Protein AF-A0A061M517-F1 (afdb_monomer_lite)

Secondary structure (DSSP, 8-state):
--SS--BSS-TTSTTB--SS--HHHHHHHHHHHHTTGGG-S-EEEEEEEEEEEEET--EEE--STTHHHHHHHHHHHH-TTEE-TTTT-SSSPP-SS-HHHHHHHHHGGGEEEEEEEEE-S-HHHHHHHHHHHHHHHHH-GGGTT-HHHHHHHHHHHHHHS---HHHHHHHHHHHHHHHHHHHHTT--

pLDDT: mean 92.14, std 8.59, range [38.47, 98.44]

Sequence (188 aa):
MARQSAQHTDPGGIFYRGIGPTEARRTLEQIAEDFDVGARDRVIIVDYHSCLGPYGCGELQTEEVSGLDGHERAVRIFGPSATSPILGTSAATSLYGTQDDFWEGALGDRHTYICLEYGTYSPEVLAEGRRKEQWLFVHRPQDGDSELTRAIRNATKNNSYPQRMDWKEMVAWRSHMVHRQALEAFTT

Structure (mmCIF, N/CA/C/O backbone):
data_AF-A0A061M517-F1
#
_entry.id   AF-A0A061M517-F1
#
loop_
_atom_site.group_PDB
_atom_site.id
_atom_site.type_symbol
_atom_site.label_atom_id
_atom_site.label_alt_id
_atom_site.label_comp_id
_atom_site.label_asym_id
_atom_site.label_entity_id
_atom_site.label_seq_id
_atom_site.pdbx_PDB_ins_code
_atom_site.Cartn_x
_atom_site.Cartn_y
_atom_site.Cartn_z
_atom_site.occupancy
_atom_site.B_iso_or_equiv
_atom_site.auth_seq_id
_atom_site.auth_comp_id
_atom_site.auth_asym_id
_atom_site.auth_atom_id
_atom_site.pdbx_PDB_model_num
ATOM 1 N N . MET A 1 1 ? 0.392 16.462 -17.378 1.00 38.47 1 MET A N 1
ATOM 2 C CA . MET A 1 1 ? -0.475 15.631 -16.519 1.00 38.47 1 MET A CA 1
ATOM 3 C C . MET A 1 1 ? -0.650 14.279 -17.191 1.00 38.47 1 MET A C 1
ATOM 5 O O . MET A 1 1 ? -1.200 14.245 -18.276 1.00 38.47 1 MET A O 1
ATOM 9 N N . ALA A 1 2 ? -0.044 13.244 -16.602 1.00 45.72 2 ALA A N 1
ATOM 10 C CA . ALA A 1 2 ? -0.223 11.792 -16.808 1.00 45.72 2 ALA A CA 1
ATOM 11 C C . ALA A 1 2 ? 0.857 11.091 -15.951 1.00 45.72 2 ALA A C 1
ATOM 13 O O . ALA A 1 2 ? 1.702 10.354 -16.448 1.00 45.72 2 ALA A O 1
ATOM 14 N N . ARG A 1 3 ? 0.971 11.489 -14.673 1.00 54.75 3 ARG A N 1
ATOM 15 C CA . ARG A 1 3 ? 2.057 11.033 -13.782 1.00 54.75 3 ARG A CA 1
ATOM 16 C C . ARG A 1 3 ? 1.576 10.061 -12.703 1.00 54.75 3 ARG A C 1
ATOM 18 O O . ARG A 1 3 ? 2.417 9.335 -12.180 1.00 54.75 3 ARG A O 1
ATOM 25 N N . GLN A 1 4 ? 0.275 10.056 -12.395 1.00 60.09 4 GLN A N 1
ATOM 26 C CA . GLN A 1 4 ? -0.304 9.306 -11.272 1.00 60.09 4 GLN A CA 1
ATOM 27 C C . GLN A 1 4 ? -1.755 8.830 -11.490 1.00 60.09 4 GLN A C 1
ATOM 29 O O . GLN A 1 4 ? -2.267 8.109 -10.647 1.00 60.09 4 GLN A O 1
ATOM 34 N N . SER A 1 5 ? -2.436 9.207 -12.580 1.00 63.34 5 SER A N 1
ATOM 35 C CA . SER A 1 5 ? -3.846 8.855 -12.798 1.00 63.34 5 SER A CA 1
ATOM 36 C C . SER A 1 5 ? -4.012 7.847 -13.927 1.00 63.34 5 SER A C 1
ATOM 38 O O . SER A 1 5 ? -3.296 7.881 -14.930 1.00 63.34 5 SER A O 1
ATOM 40 N N . ALA A 1 6 ? -4.971 6.948 -13.746 1.00 72.38 6 ALA A N 1
ATOM 41 C CA . ALA A 1 6 ? -5.195 5.842 -14.655 1.00 72.38 6 ALA A CA 1
ATOM 42 C C . ALA A 1 6 ? -6.201 6.169 -15.772 1.00 72.38 6 ALA A C 1
ATOM 44 O O . ALA A 1 6 ? -7.055 7.040 -15.616 1.00 72.38 6 ALA A O 1
ATOM 45 N N . GLN A 1 7 ? -6.056 5.495 -16.917 1.00 81.50 7 GLN A N 1
ATOM 46 C CA . GLN A 1 7 ? -6.695 5.831 -18.198 1.00 81.50 7 GLN A CA 1
ATOM 47 C C . GLN A 1 7 ? -7.248 4.591 -18.926 1.00 81.50 7 GLN A C 1
ATOM 49 O O . GLN A 1 7 ? -6.859 3.462 -18.623 1.00 81.50 7 GLN A O 1
ATOM 54 N N . HIS A 1 8 ? -8.154 4.804 -19.890 1.00 78.12 8 HIS A N 1
ATOM 55 C CA . HIS A 1 8 ? -8.809 3.746 -20.686 1.00 78.12 8 HIS A CA 1
ATOM 56 C C . HIS A 1 8 ? -8.634 3.894 -22.207 1.00 78.12 8 HIS A C 1
ATOM 58 O O . HIS A 1 8 ? -9.188 3.110 -22.973 1.00 78.12 8 HIS A O 1
ATOM 64 N N . THR A 1 9 ? -7.913 4.912 -22.663 1.00 83.62 9 THR A N 1
ATOM 65 C CA . THR A 1 9 ? -7.847 5.304 -24.074 1.00 83.62 9 THR A CA 1
ATOM 66 C C . THR A 1 9 ? -6.729 4.622 -24.851 1.00 83.62 9 THR A C 1
ATOM 68 O O . THR A 1 9 ? -6.850 4.471 -26.061 1.00 83.62 9 THR A O 1
ATOM 71 N N . ASP A 1 10 ? -5.648 4.222 -24.183 1.00 85.38 10 ASP A N 1
ATOM 72 C CA . ASP A 1 10 ? -4.476 3.626 -24.827 1.00 85.38 10 ASP A CA 1
ATOM 73 C C . ASP A 1 10 ? -4.049 2.342 -24.098 1.00 85.38 10 ASP A C 1
ATOM 75 O O . ASP A 1 10 ? -3.463 2.431 -23.017 1.00 85.38 10 ASP A O 1
ATOM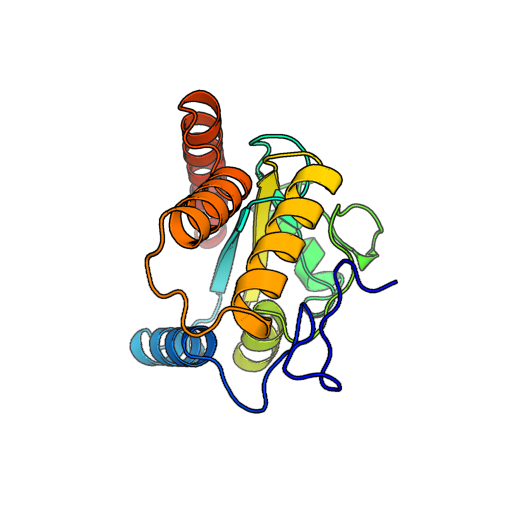 79 N N . PRO A 1 11 ? -4.301 1.147 -24.668 1.00 84.56 11 PRO A N 1
ATOM 80 C CA . PRO A 1 11 ? -3.852 -0.120 -24.092 1.00 84.56 11 PRO A CA 1
ATOM 81 C C . PRO A 1 11 ? -2.334 -0.229 -23.896 1.00 84.56 11 PRO A C 1
ATOM 83 O O . PRO A 1 11 ? -1.878 -1.001 -23.055 1.00 84.56 11 PRO A O 1
ATOM 86 N N . GLY A 1 12 ? -1.548 0.539 -24.657 1.00 83.25 12 GLY A N 1
ATOM 87 C CA . GLY A 1 12 ? -0.095 0.639 -24.523 1.00 83.25 12 GLY A CA 1
ATOM 88 C C . GLY A 1 12 ? 0.364 1.800 -23.637 1.00 83.25 12 GLY A C 1
ATOM 89 O O . GLY A 1 12 ? 1.567 2.029 -23.511 1.00 83.25 12 GLY A O 1
ATOM 90 N N . GLY A 1 13 ? -0.556 2.544 -23.024 1.00 85.75 13 GLY A N 1
ATOM 91 C CA . GLY A 1 13 ? -0.246 3.694 -22.182 1.00 85.75 13 GLY A CA 1
ATOM 92 C C . GLY A 1 13 ? 0.048 3.310 -20.730 1.00 85.75 13 GLY A C 1
ATOM 93 O O . GLY A 1 13 ? -0.540 2.380 -20.177 1.00 85.75 13 GLY A O 1
ATOM 94 N N . ILE A 1 14 ? 0.913 4.084 -20.068 1.00 84.88 14 ILE A N 1
ATOM 95 C CA . ILE A 1 14 ? 1.136 3.953 -18.618 1.00 84.88 14 ILE A CA 1
ATOM 96 C C . ILE A 1 14 ? -0.197 4.185 -17.888 1.00 84.88 14 ILE A C 1
ATOM 98 O O . ILE A 1 14 ? -0.975 5.064 -18.264 1.00 84.88 14 ILE A O 1
ATOM 102 N N . PHE A 1 15 ? -0.447 3.388 -16.846 1.00 85.00 15 PHE A N 1
ATOM 103 C CA . PHE A 1 15 ? -1.682 3.402 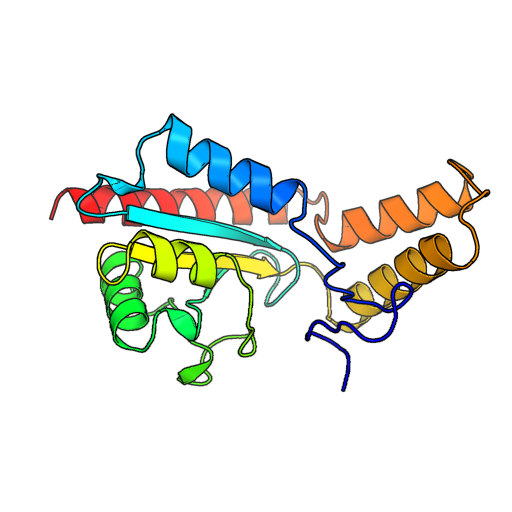-16.055 1.00 85.00 15 PHE A CA 1
ATOM 104 C C . PHE A 1 15 ? -2.951 3.026 -16.843 1.00 85.00 15 PHE A C 1
ATOM 106 O O . PHE A 1 15 ? -4.049 3.466 -16.496 1.00 85.00 15 PHE A O 1
ATOM 113 N N . TYR A 1 16 ? -2.832 2.220 -17.903 1.00 86.94 16 TYR A N 1
ATOM 114 C CA . TYR A 1 16 ? -4.001 1.620 -18.544 1.00 86.94 16 TYR A CA 1
ATOM 115 C C . TYR A 1 16 ? -4.743 0.694 -17.569 1.00 86.94 16 TYR A C 1
ATOM 117 O O . TYR A 1 16 ? -4.151 -0.225 -17.008 1.00 86.94 16 TYR A O 1
ATOM 125 N N . ARG A 1 17 ? -6.046 0.920 -17.369 1.00 82.19 17 ARG A N 1
ATOM 126 C CA . ARG A 1 17 ? -6.864 0.164 -16.398 1.00 82.19 17 ARG A CA 1
ATOM 127 C C . ARG A 1 17 ? -7.351 -1.198 -16.901 1.00 82.19 17 ARG A C 1
ATOM 129 O O . ARG A 1 17 ? -7.940 -1.949 -16.130 1.00 82.19 17 ARG A O 1
ATOM 136 N N . GLY A 1 18 ? -7.133 -1.523 -18.174 1.00 85.69 18 GLY A N 1
ATOM 137 C CA . GLY A 1 18 ? -7.686 -2.732 -18.780 1.00 85.69 18 GLY A CA 1
ATOM 138 C C . GLY A 1 18 ? -9.167 -2.606 -19.157 1.00 85.69 18 GLY A C 1
ATOM 139 O O . GLY A 1 18 ? -9.762 -1.528 -19.104 1.00 85.69 18 GLY A O 1
ATOM 140 N N . ILE A 1 19 ? -9.742 -3.742 -19.561 1.00 88.38 19 ILE A N 1
ATOM 141 C CA . ILE A 1 19 ? -11.140 -3.894 -20.018 1.00 88.38 19 ILE A CA 1
ATOM 142 C C . ILE A 1 19 ? -11.970 -4.816 -19.109 1.00 88.38 19 ILE A C 1
ATOM 144 O O . ILE A 1 19 ? -13.095 -5.174 -19.443 1.00 88.38 19 ILE A O 1
ATOM 148 N N . GLY A 1 20 ? -11.408 -5.243 -17.980 1.00 90.00 20 GLY A N 1
ATOM 149 C CA . GLY A 1 20 ? -12.029 -6.201 -17.073 1.00 90.00 20 GLY A CA 1
ATOM 150 C C . GLY A 1 20 ? -11.245 -6.335 -15.768 1.00 90.00 20 GLY A C 1
ATOM 151 O O . GLY A 1 20 ? -10.205 -5.690 -15.612 1.00 90.00 20 GLY A O 1
ATOM 152 N N . PRO A 1 21 ? -11.734 -7.153 -14.823 1.00 91.38 21 PRO A N 1
ATOM 153 C CA . PRO A 1 21 ? -11.088 -7.322 -13.530 1.00 91.38 21 PRO A CA 1
ATOM 154 C C . PRO A 1 21 ? -9.700 -7.955 -13.686 1.00 91.38 21 PRO A C 1
ATOM 156 O O . PRO A 1 21 ? -9.522 -8.954 -14.388 1.00 91.38 21 PRO A O 1
ATOM 159 N N . THR A 1 22 ? -8.710 -7.367 -13.015 1.00 91.94 22 THR A N 1
ATOM 160 C CA . THR A 1 22 ? -7.349 -7.910 -12.951 1.00 91.94 22 THR A CA 1
ATOM 161 C C . THR A 1 22 ? -7.312 -9.183 -12.103 1.00 91.94 22 THR A C 1
ATOM 163 O O . THR A 1 22 ? -8.247 -9.498 -11.366 1.00 91.94 22 THR A O 1
ATOM 166 N N . GLU A 1 23 ? -6.220 -9.943 -12.191 1.00 94.12 23 GLU A N 1
ATOM 167 C CA . GLU A 1 23 ? -5.993 -11.078 -11.289 1.00 94.12 23 GLU A CA 1
ATOM 168 C C . GLU A 1 23 ? -5.954 -10.633 -9.824 1.00 94.12 23 GLU A C 1
ATOM 170 O O . GLU A 1 23 ? -6.678 -11.198 -9.017 1.00 94.12 23 GLU A O 1
ATOM 175 N N . ALA A 1 24 ? -5.225 -9.557 -9.504 1.00 91.69 24 ALA A N 1
ATOM 176 C CA . ALA A 1 24 ? -5.160 -9.012 -8.146 1.00 91.69 24 ALA A CA 1
ATOM 177 C C . ALA A 1 24 ? -6.547 -8.672 -7.575 1.00 91.69 24 ALA A C 1
ATOM 179 O O . ALA A 1 24 ? -6.839 -9.019 -6.434 1.00 91.69 24 ALA A O 1
ATOM 180 N N . ARG A 1 25 ? -7.426 -8.062 -8.385 1.00 93.44 25 ARG A N 1
ATOM 181 C CA . ARG A 1 25 ? -8.809 -7.781 -7.980 1.00 93.44 25 ARG A CA 1
ATOM 182 C C . ARG A 1 25 ? -9.583 -9.064 -7.671 1.00 93.44 25 ARG A C 1
ATOM 184 O O . ARG A 1 25 ? -10.207 -9.147 -6.623 1.00 93.44 25 ARG A O 1
ATOM 191 N N . ARG A 1 26 ? -9.529 -10.060 -8.560 1.00 96.50 26 ARG A N 1
ATOM 192 C CA . ARG A 1 26 ? -10.234 -11.337 -8.353 1.00 96.50 26 ARG A CA 1
ATOM 193 C C . ARG A 1 26 ? -9.714 -12.084 -7.127 1.00 96.50 26 ARG A C 1
ATOM 195 O O . ARG A 1 26 ? -10.497 -12.681 -6.404 1.00 96.50 26 ARG A O 1
ATOM 202 N N . THR A 1 27 ? -8.410 -12.014 -6.869 1.00 96.62 27 THR A N 1
ATOM 203 C CA . THR A 1 27 ? -7.806 -12.578 -5.658 1.00 96.62 27 THR A CA 1
ATOM 204 C C . THR A 1 27 ? -8.322 -11.884 -4.398 1.00 96.62 27 THR A C 1
ATOM 206 O O . THR A 1 27 ? -8.654 -12.566 -3.435 1.00 96.62 27 THR A O 1
ATOM 209 N N . LEU A 1 28 ? -8.427 -10.551 -4.399 1.00 95.75 28 LEU A N 1
ATOM 210 C CA . LEU A 1 28 ? -8.994 -9.797 -3.276 1.00 95.75 28 LEU A CA 1
ATOM 211 C C . LEU A 1 28 ? -10.461 -10.174 -3.023 1.00 95.75 28 LEU A C 1
ATOM 213 O O . LEU A 1 28 ? -10.835 -10.444 -1.884 1.00 95.75 28 LEU A O 1
ATOM 217 N N . GLU A 1 29 ? -11.263 -10.239 -4.090 1.00 96.69 29 GLU A N 1
ATOM 218 C CA . GLU A 1 29 ? -12.667 -10.667 -4.042 1.00 96.69 29 GLU A CA 1
ATOM 219 C C . GLU A 1 29 ? -12.791 -12.085 -3.451 1.00 96.69 29 GLU A C 1
ATOM 221 O O . GLU A 1 29 ? -13.579 -12.291 -2.530 1.00 96.69 29 GLU A O 1
ATOM 226 N N . GLN A 1 30 ? -11.953 -13.030 -3.896 1.00 98.00 30 GLN A N 1
ATOM 227 C CA . GLN A 1 30 ? -11.939 -14.400 -3.373 1.00 98.00 30 GLN A CA 1
ATOM 228 C C . GLN A 1 30 ? -11.547 -14.458 -1.892 1.00 98.00 30 GLN A C 1
ATOM 230 O O . GLN A 1 30 ? -12.186 -15.162 -1.122 1.00 98.00 30 GLN A O 1
ATOM 235 N N . ILE A 1 31 ? -10.531 -13.702 -1.460 1.00 96.88 31 ILE A N 1
ATOM 236 C CA . ILE A 1 31 ? -10.130 -13.650 -0.043 1.00 96.88 31 ILE A CA 1
ATOM 237 C C . ILE A 1 31 ? -11.272 -13.095 0.818 1.00 96.88 31 ILE A C 1
ATOM 239 O O . ILE A 1 31 ? -11.536 -13.612 1.903 1.00 96.88 31 ILE A O 1
ATOM 243 N N . ALA A 1 32 ? -11.958 -12.048 0.356 1.00 97.31 32 ALA A N 1
ATOM 244 C CA . ALA A 1 32 ? -13.082 -11.477 1.091 1.00 97.31 32 ALA A CA 1
ATOM 245 C C . ALA A 1 32 ? -14.226 -12.492 1.275 1.00 97.31 32 ALA A C 1
ATOM 247 O O . ALA A 1 32 ? -14.838 -12.527 2.346 1.00 97.31 32 ALA A O 1
ATOM 248 N N . GLU A 1 33 ? -14.478 -13.326 0.261 1.00 97.94 33 GLU A N 1
ATOM 249 C CA . GLU A 1 33 ? -15.452 -14.420 0.305 1.00 97.94 33 GLU A CA 1
ATOM 250 C C . GLU A 1 33 ? -14.991 -15.569 1.216 1.00 97.94 33 GLU A C 1
ATOM 252 O O . GLU A 1 33 ? -15.704 -15.929 2.151 1.00 97.94 33 GLU A O 1
ATOM 257 N N . ASP A 1 34 ? -13.779 -16.093 1.009 1.00 98.31 34 ASP A N 1
ATOM 258 C CA . ASP A 1 34 ? -13.227 -17.246 1.738 1.00 98.31 34 ASP A CA 1
ATOM 259 C C . ASP A 1 34 ? -13.193 -17.022 3.254 1.00 98.31 34 ASP A C 1
ATOM 261 O O . ASP A 1 34 ? -13.386 -17.950 4.045 1.00 98.31 34 ASP A O 1
ATOM 265 N N . PHE A 1 35 ? -12.939 -15.780 3.669 1.00 97.44 35 PHE A N 1
ATOM 266 C CA . PHE A 1 35 ? -12.881 -15.395 5.074 1.00 97.44 35 PHE A CA 1
ATOM 267 C C . PHE A 1 35 ? -14.172 -14.766 5.591 1.00 97.44 35 PHE A C 1
ATOM 269 O O . PHE A 1 35 ? -14.168 -14.316 6.737 1.00 97.44 35 PHE A O 1
ATOM 276 N N . ASP A 1 36 ? -15.253 -14.741 4.804 1.00 97.31 36 ASP A N 1
ATOM 277 C CA . ASP A 1 36 ? -16.552 -14.143 5.143 1.00 97.31 36 ASP A CA 1
ATOM 278 C C . ASP A 1 36 ? -16.402 -12.747 5.776 1.00 97.31 36 ASP A C 1
ATOM 280 O O . ASP A 1 36 ? -16.896 -12.445 6.869 1.00 97.31 36 ASP A O 1
ATOM 284 N N . VAL A 1 37 ? -15.607 -11.900 5.112 1.00 97.69 37 VAL A N 1
ATOM 285 C CA . VAL A 1 37 ? -15.284 -10.547 5.588 1.00 97.69 37 VAL A CA 1
ATOM 286 C C . VAL A 1 37 ? -16.536 -9.670 5.579 1.00 97.69 37 VAL A C 1
ATOM 288 O O . VAL A 1 37 ? -16.721 -8.848 6.476 1.00 97.69 37 VAL A O 1
ATOM 291 N N . GLY A 1 38 ? -17.435 -9.891 4.616 1.00 96.62 38 GLY A N 1
ATOM 292 C CA . GLY A 1 38 ? -18.693 -9.155 4.483 1.00 96.62 38 GLY A CA 1
ATOM 293 C C . GLY A 1 38 ? -19.613 -9.269 5.702 1.00 96.62 38 GLY A C 1
ATOM 294 O O . GLY A 1 38 ? -20.342 -8.319 5.992 1.00 96.62 38 GLY A O 1
ATOM 295 N N . ALA A 1 39 ? -19.546 -10.371 6.456 1.00 96.88 39 ALA A N 1
ATOM 296 C CA . ALA A 1 39 ? -20.334 -10.579 7.670 1.00 96.88 39 ALA A CA 1
ATOM 297 C C . ALA A 1 39 ? -19.713 -9.968 8.941 1.00 96.88 39 ALA A C 1
ATOM 299 O O . ALA A 1 39 ? -20.292 -10.084 10.019 1.00 96.88 39 ALA A O 1
ATOM 300 N N . ARG A 1 40 ? -18.529 -9.343 8.863 1.00 97.31 40 ARG A N 1
ATOM 301 C CA . ARG A 1 40 ? -17.845 -8.783 10.040 1.00 97.31 40 ARG A CA 1
ATOM 302 C C . ARG A 1 40 ? -18.411 -7.418 10.416 1.00 97.31 40 ARG A C 1
ATOM 304 O O . ARG A 1 40 ? -18.606 -6.559 9.561 1.00 97.31 40 ARG A O 1
ATOM 311 N N . ASP A 1 41 ? -18.610 -7.189 11.711 1.00 96.00 41 ASP A N 1
ATOM 312 C CA . ASP A 1 41 ? -19.124 -5.908 12.220 1.00 96.00 41 ASP A CA 1
ATOM 313 C C . ASP A 1 41 ? -18.117 -4.762 12.072 1.00 96.00 41 ASP A C 1
ATOM 315 O O . ASP A 1 41 ? -18.503 -3.602 11.946 1.00 96.00 41 ASP A O 1
ATOM 319 N N . ARG A 1 42 ? -16.818 -5.082 12.116 1.00 96.19 42 ARG A N 1
ATOM 320 C CA . ARG A 1 42 ? -15.713 -4.130 11.974 1.00 96.19 42 ARG A CA 1
ATOM 321 C C . ARG A 1 42 ? -14.559 -4.771 11.221 1.00 96.19 42 ARG A C 1
ATOM 323 O O . ARG A 1 42 ? -14.164 -5.893 11.540 1.00 96.19 42 ARG A O 1
ATOM 330 N N . VAL A 1 43 ? -13.987 -4.038 10.272 1.00 97.81 43 VAL A N 1
ATOM 331 C CA . VAL A 1 43 ? -12.825 -4.480 9.491 1.00 97.81 43 VAL A CA 1
ATOM 332 C C . VAL A 1 43 ? -11.816 -3.341 9.400 1.00 97.81 43 VAL A C 1
ATOM 334 O O . VAL A 1 43 ? -12.171 -2.211 9.079 1.00 97.81 43 VAL A O 1
ATOM 337 N N . ILE A 1 44 ? -10.548 -3.638 9.675 1.00 98.12 44 ILE A N 1
ATOM 338 C CA . ILE A 1 44 ? -9.439 -2.706 9.455 1.00 98.12 44 ILE A CA 1
ATOM 339 C C . ILE A 1 44 ? -8.604 -3.258 8.305 1.00 98.12 44 ILE A C 1
ATOM 341 O O . ILE A 1 44 ? -8.153 -4.402 8.367 1.00 98.12 44 ILE A O 1
ATOM 345 N N . ILE A 1 45 ? -8.406 -2.446 7.272 1.00 98.00 45 ILE A N 1
ATOM 346 C CA . ILE A 1 45 ? -7.625 -2.785 6.088 1.00 98.00 45 ILE A CA 1
ATOM 347 C C . ILE A 1 45 ? -6.311 -2.016 6.144 1.00 98.00 45 ILE A C 1
ATOM 349 O O . ILE A 1 45 ? -6.300 -0.792 6.257 1.00 98.00 45 ILE A O 1
ATOM 353 N N . VAL A 1 46 ? -5.207 -2.759 6.066 1.00 97.75 46 VAL A N 1
ATOM 354 C CA . VAL A 1 46 ? -3.852 -2.217 5.947 1.00 97.75 46 VAL A CA 1
ATOM 355 C C . VAL A 1 46 ? -3.326 -2.609 4.572 1.00 97.75 46 VAL A C 1
ATOM 357 O O . VAL A 1 46 ? -2.897 -3.747 4.379 1.00 97.75 46 VAL A O 1
ATOM 360 N N . ASP A 1 47 ? -3.394 -1.685 3.616 1.00 97.06 47 ASP A N 1
ATOM 361 C CA . ASP A 1 47 ? -2.905 -1.895 2.253 1.00 97.06 47 ASP A CA 1
ATOM 362 C C . ASP A 1 47 ? -1.442 -1.450 2.141 1.00 97.06 47 ASP A C 1
ATOM 364 O O . ASP A 1 47 ? -1.109 -0.306 2.435 1.00 97.06 47 ASP A O 1
ATOM 368 N N . TYR A 1 48 ? -0.542 -2.349 1.750 1.00 96.94 48 TYR A N 1
ATOM 369 C CA . TYR A 1 48 ? 0.899 -2.088 1.753 1.00 96.94 48 TYR A CA 1
ATOM 370 C C . TYR A 1 48 ? 1.379 -1.559 0.407 1.00 96.94 48 TYR A C 1
ATOM 372 O O . TYR A 1 48 ? 1.294 -2.251 -0.607 1.00 96.94 48 TYR A O 1
ATOM 380 N N . HIS A 1 49 ? 1.992 -0.376 0.425 1.00 96.25 49 HIS A N 1
ATOM 381 C CA . HIS A 1 49 ? 2.549 0.268 -0.761 1.00 96.25 49 HIS A CA 1
ATOM 382 C C . HIS A 1 49 ? 4.016 0.634 -0.569 1.00 96.25 49 HIS A C 1
ATOM 384 O O . HIS A 1 49 ? 4.538 0.752 0.544 1.00 96.25 49 HIS A O 1
ATOM 390 N N . SER A 1 50 ? 4.708 0.795 -1.687 1.00 96.12 50 SER A N 1
ATOM 391 C CA . SER A 1 50 ? 6.027 1.402 -1.701 1.00 96.12 50 SER A CA 1
ATOM 392 C C . SER A 1 50 ? 6.173 2.316 -2.902 1.00 96.12 50 SER A C 1
ATOM 394 O O . SER A 1 50 ? 5.602 2.044 -3.960 1.00 96.12 50 SER A O 1
ATOM 396 N N . CYS A 1 51 ? 7.013 3.341 -2.727 1.00 94.50 51 CYS A N 1
ATOM 397 C CA . CYS A 1 51 ? 7.576 4.295 -3.685 1.00 94.50 51 CYS A CA 1
ATOM 398 C C . CYS A 1 51 ? 7.390 5.735 -3.201 1.00 94.50 51 CYS A C 1
ATOM 400 O O . CYS A 1 51 ? 8.337 6.521 -3.256 1.00 94.50 51 CYS A O 1
ATOM 402 N N . LEU A 1 52 ? 6.182 6.102 -2.776 1.00 92.25 52 LEU A N 1
ATOM 403 C CA . LEU A 1 52 ? 5.813 7.496 -2.540 1.00 92.25 52 LEU A CA 1
ATOM 404 C C . LEU A 1 52 ? 6.260 7.976 -1.148 1.00 92.25 52 LEU A C 1
ATOM 406 O O . LEU A 1 52 ? 6.287 7.224 -0.181 1.00 92.25 52 LEU A O 1
ATOM 410 N N . GLY A 1 53 ? 6.627 9.254 -1.046 1.00 91.81 53 GLY A N 1
ATOM 411 C CA . GLY A 1 53 ? 7.004 9.878 0.224 1.00 91.81 53 GLY A CA 1
ATOM 412 C C . GLY A 1 53 ? 8.463 9.647 0.656 1.00 91.81 53 GLY A C 1
ATOM 413 O O . GLY A 1 53 ? 9.306 9.225 -0.142 1.00 91.81 53 GLY A O 1
ATOM 414 N N . PRO A 1 54 ? 8.807 9.998 1.910 1.00 94.62 54 PRO A N 1
ATOM 415 C CA . PRO A 1 54 ? 10.173 9.899 2.424 1.00 94.62 54 PRO A CA 1
ATOM 416 C C . PRO A 1 54 ? 10.641 8.451 2.624 1.00 94.62 54 PRO A C 1
ATOM 418 O O . PRO A 1 54 ? 9.863 7.577 3.007 1.00 94.62 54 PRO A O 1
ATOM 421 N N . TYR A 1 55 ? 11.943 8.217 2.422 1.00 97.44 55 TYR A N 1
ATOM 422 C CA . TYR A 1 55 ? 12.572 6.893 2.500 1.00 97.44 55 TYR A CA 1
ATOM 423 C C . TYR A 1 55 ? 12.199 6.129 3.778 1.00 97.44 55 TYR A C 1
ATOM 425 O O . TYR A 1 55 ? 12.523 6.569 4.880 1.00 97.44 55 TYR A O 1
ATOM 433 N N . GLY A 1 56 ? 11.527 4.985 3.618 1.00 97.19 56 GLY A N 1
ATOM 434 C CA . GLY A 1 56 ? 11.186 4.058 4.703 1.00 97.19 56 GLY A CA 1
ATOM 435 C C . GLY A 1 56 ? 10.177 4.578 5.736 1.00 97.19 56 GLY A C 1
ATOM 436 O O . GLY A 1 56 ? 9.943 3.892 6.726 1.00 97.19 56 GLY A O 1
ATOM 437 N N . CYS A 1 57 ? 9.582 5.761 5.545 1.00 95.81 57 CYS A N 1
ATOM 438 C CA . CYS A 1 57 ? 8.773 6.425 6.573 1.00 95.81 57 CYS A CA 1
ATOM 439 C C . CYS A 1 57 ? 7.505 5.643 6.966 1.00 95.81 57 CYS A C 1
ATOM 441 O O . CYS A 1 57 ? 7.197 5.550 8.155 1.00 95.81 57 CYS A O 1
ATOM 443 N N . GLY A 1 58 ? 6.803 5.051 5.994 1.00 96.69 58 GLY A N 1
ATOM 444 C CA . GLY A 1 58 ? 5.529 4.367 6.233 1.00 96.69 58 GLY A CA 1
ATOM 445 C C . GLY A 1 58 ? 4.433 5.359 6.615 1.00 96.69 58 GLY A C 1
ATOM 446 O O . GLY A 1 58 ? 3.935 5.346 7.750 1.00 96.69 58 GLY A O 1
ATOM 447 N N . GLU A 1 59 ? 4.116 6.250 5.675 1.00 97.06 59 GLU A N 1
ATOM 448 C CA . GLU A 1 59 ? 2.996 7.182 5.781 1.00 97.06 59 GLU A CA 1
ATOM 449 C C . GLU A 1 59 ? 1.683 6.393 5.798 1.00 97.06 59 GLU A C 1
ATOM 451 O O . GLU A 1 59 ? 1.532 5.429 5.053 1.00 97.06 59 GLU A O 1
ATOM 456 N N . LEU A 1 60 ? 0.746 6.792 6.657 1.00 97.88 60 LEU A N 1
ATOM 457 C CA . LEU A 1 60 ? -0.597 6.221 6.700 1.00 97.88 60 LEU A CA 1
ATOM 458 C C . LEU A 1 60 ? -1.532 7.152 5.945 1.00 97.88 60 LEU A C 1
ATOM 460 O O . LEU A 1 60 ? -1.804 8.248 6.422 1.00 97.88 60 LEU A O 1
ATOM 464 N N . GLN A 1 61 ? -2.012 6.730 4.787 1.00 96.00 61 GLN A N 1
ATOM 465 C CA . GLN A 1 61 ? -2.835 7.540 3.901 1.00 96.00 61 GLN A CA 1
ATOM 466 C C . GLN A 1 61 ? -4.251 6.962 3.873 1.00 96.00 61 GLN A C 1
ATOM 468 O O . GLN A 1 61 ? -4.436 5.786 3.570 1.00 96.00 61 GLN A O 1
ATOM 473 N N . THR A 1 62 ? -5.257 7.770 4.192 1.00 95.50 62 THR A N 1
ATOM 474 C CA . THR A 1 62 ? -6.661 7.426 3.921 1.00 95.50 62 THR A CA 1
ATOM 475 C C . THR A 1 62 ? -7.033 7.886 2.524 1.00 95.50 62 THR A C 1
ATOM 477 O O . THR A 1 62 ? -6.461 8.858 2.031 1.00 95.50 62 THR A O 1
ATOM 480 N N . GLU A 1 63 ? -8.019 7.259 1.898 1.00 93.12 63 GLU A N 1
ATOM 481 C CA . GLU A 1 63 ? -8.456 7.658 0.563 1.00 93.12 63 GLU A CA 1
ATOM 482 C C . GLU A 1 63 ? -9.723 8.516 0.609 1.00 93.12 63 GLU A C 1
ATOM 484 O O . GLU A 1 63 ? -10.390 8.634 1.635 1.00 93.12 63 GLU A O 1
ATOM 489 N N . GLU A 1 64 ? -10.028 9.186 -0.504 1.00 91.19 64 GLU A N 1
ATOM 490 C CA . GLU A 1 64 ? -11.176 10.096 -0.572 1.00 91.19 64 GLU A CA 1
ATOM 491 C C . GLU A 1 64 ? -12.516 9.360 -0.447 1.00 91.19 64 GLU A C 1
ATOM 493 O O . GLU A 1 64 ? -13.460 9.911 0.115 1.00 91.19 64 GLU A O 1
ATOM 498 N N . VAL A 1 65 ? -12.592 8.116 -0.925 1.00 91.94 65 VAL A N 1
ATOM 499 C CA . VAL A 1 65 ? -13.827 7.319 -0.930 1.00 91.94 65 VAL A CA 1
ATOM 500 C C . VAL A 1 65 ? -14.331 6.998 0.481 1.00 91.94 65 VAL A C 1
ATOM 502 O O . VAL A 1 65 ? -15.530 7.080 0.724 1.00 91.94 65 VAL A O 1
ATOM 505 N N . SER A 1 66 ? -13.421 6.782 1.436 1.00 90.19 66 SER A N 1
ATOM 506 C CA . SER A 1 66 ? -13.714 6.676 2.873 1.00 90.19 66 SER A CA 1
ATOM 507 C C . SER A 1 66 ? -14.321 7.949 3.497 1.00 90.19 66 SER A C 1
ATOM 509 O O . SER A 1 66 ? -14.849 7.915 4.615 1.00 90.19 66 SER A O 1
ATOM 511 N N . GLY A 1 67 ? -14.215 9.097 2.820 1.00 92.19 67 GLY A N 1
ATOM 512 C CA . GLY A 1 67 ? -14.665 10.393 3.318 1.00 92.19 67 GLY A CA 1
ATOM 513 C C . GLY A 1 67 ? -13.934 10.870 4.582 1.00 92.19 67 GLY A C 1
ATOM 514 O O . GLY A 1 67 ? -12.952 10.286 5.048 1.00 92.19 67 GLY A O 1
ATOM 515 N N . LEU A 1 68 ? -14.424 11.972 5.160 1.00 94.88 68 LEU A N 1
ATOM 516 C CA . LEU A 1 68 ? -13.867 12.510 6.408 1.00 94.88 68 LEU A CA 1
ATOM 517 C C . LEU A 1 68 ? -14.144 11.594 7.605 1.00 94.88 68 LEU A C 1
ATOM 519 O O . LEU A 1 68 ? -13.274 11.449 8.455 1.00 94.88 68 LEU A O 1
ATOM 523 N N . ASP A 1 69 ? -15.287 10.910 7.635 1.00 95.88 69 ASP A N 1
ATOM 524 C CA . ASP A 1 69 ? -15.623 9.988 8.724 1.00 95.88 69 ASP A CA 1
ATOM 525 C C . ASP A 1 69 ? -14.660 8.792 8.768 1.00 95.88 69 ASP A C 1
ATOM 527 O O . ASP A 1 69 ? -14.212 8.389 9.845 1.00 95.88 69 ASP A O 1
ATOM 531 N N . GLY A 1 70 ? -14.293 8.228 7.609 1.00 96.00 70 GLY A N 1
ATOM 532 C CA . GLY A 1 70 ? -13.272 7.182 7.529 1.00 96.00 70 GLY A CA 1
ATOM 533 C C . GLY A 1 70 ? -11.893 7.685 7.946 1.00 96.00 70 GLY A C 1
ATOM 534 O O . GLY A 1 70 ? -11.188 7.004 8.697 1.00 96.00 70 GLY A O 1
ATOM 535 N N . HIS A 1 71 ? -11.549 8.921 7.573 1.00 96.94 71 HIS A N 1
ATOM 536 C CA . HIS A 1 71 ? -10.332 9.569 8.052 1.00 96.94 71 HIS A CA 1
ATOM 537 C C . HIS A 1 71 ? -10.311 9.741 9.578 1.00 96.94 71 HIS A C 1
ATOM 539 O O . HIS A 1 71 ? -9.322 9.404 10.228 1.00 96.94 71 HIS A O 1
ATOM 545 N N . GLU A 1 72 ? -11.406 10.196 10.183 1.00 97.06 72 GLU A N 1
ATOM 546 C CA . GLU A 1 72 ? -11.518 10.346 11.635 1.00 97.06 72 GLU A CA 1
ATOM 547 C C . GLU A 1 72 ? -11.413 9.004 12.374 1.00 97.06 72 GLU A C 1
ATOM 549 O O . GLU A 1 72 ? -10.770 8.930 13.429 1.00 97.06 72 GLU A O 1
ATOM 554 N N . ARG A 1 73 ? -11.984 7.922 11.817 1.00 96.94 73 ARG A N 1
ATOM 555 C CA . ARG A 1 73 ? -11.783 6.556 12.337 1.00 96.94 73 ARG A CA 1
ATOM 556 C C . ARG A 1 73 ? -10.308 6.160 12.286 1.00 96.94 73 ARG A C 1
ATOM 558 O O . ARG A 1 73 ? -9.769 5.709 13.298 1.00 96.94 73 ARG A O 1
ATOM 565 N N . ALA A 1 74 ? -9.635 6.389 11.158 1.00 97.75 74 ALA A N 1
ATOM 566 C CA . ALA A 1 74 ? -8.212 6.096 11.012 1.00 97.75 74 ALA A CA 1
ATOM 567 C C . ALA A 1 74 ? -7.350 6.902 11.999 1.00 97.75 74 ALA A C 1
ATOM 569 O O . ALA A 1 74 ? -6.481 6.330 12.654 1.00 97.75 74 ALA A O 1
ATOM 570 N N . VAL A 1 75 ? -7.622 8.198 12.188 1.00 97.81 75 VAL A N 1
ATOM 571 C CA . VAL A 1 75 ? -6.921 9.041 13.174 1.00 97.81 75 VAL A CA 1
ATOM 572 C C . VAL A 1 75 ? -7.133 8.530 14.598 1.00 97.81 75 VAL A C 1
ATOM 574 O O . VAL A 1 75 ? -6.200 8.534 15.400 1.00 97.81 75 VAL A O 1
ATOM 577 N N . ARG A 1 76 ? -8.337 8.053 14.932 1.00 97.31 76 ARG A N 1
ATOM 578 C CA . ARG A 1 76 ? -8.620 7.483 16.256 1.00 97.31 76 ARG A CA 1
ATOM 579 C C . ARG A 1 76 ? -7.815 6.213 16.531 1.00 97.31 76 ARG A C 1
ATOM 581 O O . ARG A 1 76 ? -7.403 6.005 17.667 1.00 97.31 76 ARG A O 1
ATOM 588 N N . ILE A 1 77 ? -7.595 5.391 15.507 1.00 97.62 77 ILE A N 1
ATOM 589 C CA . ILE A 1 77 ? -6.889 4.108 15.618 1.00 97.62 77 ILE A CA 1
ATOM 590 C C . ILE A 1 77 ? -5.370 4.304 15.565 1.00 97.62 77 ILE A C 1
ATOM 592 O O . ILE A 1 77 ? -4.635 3.805 16.414 1.00 97.62 77 ILE A O 1
ATOM 596 N N . PHE A 1 78 ? -4.885 5.047 14.574 1.00 97.56 78 PHE A N 1
ATOM 597 C CA . PHE A 1 78 ? -3.459 5.140 14.254 1.00 97.56 78 PHE A CA 1
ATOM 598 C C . PHE A 1 78 ? -2.799 6.443 14.721 1.00 97.56 78 PHE A C 1
ATOM 600 O O . PHE A 1 78 ? -1.577 6.606 14.622 1.00 97.56 78 PHE A O 1
ATOM 607 N N . GLY A 1 79 ? -3.590 7.365 15.266 1.00 96.31 79 GLY A N 1
ATOM 608 C CA . GLY A 1 79 ? -3.146 8.668 15.738 1.00 96.31 79 GLY A CA 1
ATOM 609 C C . GLY A 1 79 ? -3.075 9.729 14.631 1.00 96.31 79 GLY A C 1
ATOM 610 O O . GLY A 1 79 ? -3.375 9.466 13.466 1.00 96.31 79 GLY A O 1
ATOM 611 N N . PRO A 1 80 ? -2.604 10.943 14.970 1.00 94.62 80 PRO A N 1
ATOM 612 C CA . PRO A 1 80 ? -2.615 12.108 14.076 1.00 94.62 80 PRO A CA 1
ATOM 613 C C . PRO A 1 80 ? -1.644 12.004 12.887 1.00 94.62 80 PRO A C 1
ATOM 615 O O . PRO A 1 80 ? -1.517 12.950 12.120 1.00 94.62 80 PRO A O 1
ATOM 618 N N . SER A 1 81 ? -0.926 10.883 12.749 1.00 91.81 81 SER A N 1
ATOM 619 C CA . SER A 1 81 ? -0.052 10.619 11.600 1.00 91.81 81 SER A CA 1
ATOM 620 C C . SER A 1 81 ? -0.797 10.121 10.360 1.00 91.81 81 SER A C 1
ATOM 622 O O . SER A 1 81 ? -0.178 10.022 9.305 1.00 91.81 81 SER A O 1
ATOM 624 N N . ALA A 1 82 ? -2.088 9.790 10.481 1.00 96.44 82 ALA A N 1
ATOM 625 C CA . ALA A 1 82 ? -2.919 9.485 9.324 1.00 96.44 82 ALA A CA 1
ATOM 626 C C . ALA A 1 82 ? -3.144 10.759 8.495 1.00 96.44 82 ALA A C 1
ATOM 628 O O . ALA A 1 82 ? -3.510 11.804 9.036 1.00 96.44 82 ALA A O 1
ATOM 629 N N . THR A 1 83 ? -2.923 10.679 7.188 1.00 95.31 83 THR A N 1
ATOM 630 C CA . THR A 1 83 ? -3.048 11.786 6.239 1.00 95.31 83 THR A CA 1
ATOM 631 C C . THR A 1 83 ? -4.225 11.559 5.295 1.00 95.31 83 THR A C 1
ATOM 633 O O . THR A 1 83 ? -4.686 10.433 5.122 1.00 95.31 83 THR A O 1
ATOM 636 N N . SER A 1 84 ? -4.747 12.633 4.700 1.00 92.38 84 SER A N 1
ATOM 637 C CA . SER A 1 84 ? -5.882 12.581 3.775 1.00 92.38 84 SER A CA 1
ATOM 638 C C . SER A 1 84 ? -5.639 13.475 2.556 1.00 92.38 84 SER A C 1
ATOM 640 O O . SER A 1 84 ? -5.268 14.644 2.726 1.00 92.38 84 SER A O 1
ATOM 642 N N . PRO A 1 85 ? -5.886 12.976 1.331 1.00 88.44 85 PRO A N 1
ATOM 643 C CA . PRO A 1 85 ? -5.927 13.797 0.127 1.00 88.44 85 PRO A CA 1
ATOM 644 C C . PRO A 1 85 ? -6.984 14.906 0.208 1.00 88.44 85 PRO A C 1
ATOM 646 O O . PRO A 1 85 ? -6.706 16.026 -0.212 1.00 88.44 85 PRO A O 1
ATOM 649 N N . ILE A 1 86 ? -8.148 14.639 0.825 1.00 87.31 86 ILE A N 1
ATOM 650 C CA . ILE A 1 86 ? -9.235 15.626 1.005 1.00 87.31 86 ILE A CA 1
ATOM 651 C C . ILE A 1 86 ? -8.736 16.837 1.801 1.00 87.31 86 ILE A C 1
ATOM 653 O O . ILE A 1 86 ? -9.048 17.981 1.476 1.00 87.31 86 ILE A O 1
ATOM 657 N N . LEU A 1 87 ? -7.938 16.588 2.842 1.00 89.31 87 LEU A N 1
ATOM 658 C CA . LEU A 1 87 ? -7.380 17.631 3.706 1.00 89.31 87 LEU A CA 1
ATOM 659 C C . LEU A 1 87 ? -6.074 18.229 3.159 1.00 89.31 87 LEU A C 1
ATOM 661 O O . LEU A 1 87 ? -5.516 19.139 3.771 1.00 89.31 87 LEU A O 1
ATOM 665 N N . GLY A 1 88 ? -5.559 17.714 2.037 1.00 88.25 88 GLY A N 1
ATOM 666 C CA . GLY A 1 88 ? -4.276 18.124 1.465 1.00 88.25 88 GLY A CA 1
ATOM 667 C C . GLY A 1 88 ? -3.066 17.781 2.339 1.00 88.25 88 GLY A C 1
ATOM 668 O O . GLY A 1 88 ? -2.004 18.377 2.168 1.00 88.25 88 GLY A O 1
ATOM 669 N N . THR A 1 89 ? -3.216 16.854 3.291 1.00 88.44 89 THR A N 1
ATOM 670 C CA . THR A 1 89 ? -2.140 16.439 4.207 1.00 88.44 89 THR A CA 1
ATOM 671 C C . THR A 1 89 ? -1.380 15.214 3.715 1.00 88.44 89 THR A C 1
ATOM 673 O O . THR A 1 89 ? -0.339 14.889 4.279 1.00 88.44 89 THR A O 1
ATOM 676 N N . SER A 1 90 ? -1.892 14.533 2.686 1.00 86.56 90 SER A N 1
ATOM 677 C CA . SER A 1 90 ? -1.294 13.320 2.128 1.00 86.56 90 SER A CA 1
ATOM 678 C C . SER A 1 90 ? -0.332 13.614 0.982 1.00 86.56 90 SER A C 1
ATOM 680 O O . SER A 1 90 ? -0.552 14.534 0.191 1.00 86.56 90 SER A O 1
ATOM 682 N N . ALA A 1 91 ? 0.713 12.793 0.848 1.00 81.25 91 ALA A N 1
ATOM 683 C CA . ALA A 1 91 ? 1.524 12.773 -0.369 1.00 81.25 91 ALA A CA 1
ATOM 684 C C . ALA A 1 91 ? 0.755 12.215 -1.584 1.00 81.25 91 ALA A C 1
ATOM 686 O O . ALA A 1 91 ? 1.150 12.468 -2.729 1.00 81.25 91 ALA A O 1
ATOM 687 N N . ALA A 1 92 ? -0.314 11.446 -1.349 1.00 80.56 92 ALA A N 1
ATOM 688 C CA . ALA A 1 92 ? -1.176 10.910 -2.390 1.00 80.56 92 ALA A CA 1
ATOM 689 C C . ALA A 1 92 ? -2.159 11.962 -2.921 1.00 80.56 92 ALA A C 1
ATOM 691 O O . ALA A 1 92 ? -2.587 12.883 -2.226 1.00 80.56 92 ALA A O 1
ATOM 692 N N . THR A 1 93 ? -2.537 11.794 -4.186 1.00 82.75 93 THR A N 1
ATOM 693 C CA . THR A 1 93 ? -3.634 12.537 -4.810 1.00 82.75 93 THR A CA 1
ATOM 694 C C . THR A 1 93 ? -4.908 11.701 -4.764 1.00 82.75 93 THR A C 1
ATOM 696 O O . THR A 1 93 ? -4.841 10.483 -4.617 1.00 82.75 93 THR A O 1
ATOM 699 N N . SER A 1 94 ? -6.062 12.339 -4.924 1.00 81.44 94 SER A N 1
ATOM 700 C CA . SER A 1 94 ? -7.334 11.641 -5.071 1.00 81.44 94 SER A CA 1
ATOM 701 C C . SER A 1 94 ? -7.328 10.714 -6.284 1.00 81.44 94 SER A C 1
ATOM 703 O O . SER A 1 94 ? -6.992 11.116 -7.404 1.00 81.44 94 SER A O 1
ATOM 705 N N . LEU A 1 95 ? -7.709 9.462 -6.052 1.00 80.44 95 LEU A N 1
ATOM 706 C CA . LEU A 1 95 ? -7.790 8.411 -7.055 1.00 80.44 95 LEU A CA 1
ATOM 707 C C . LEU A 1 95 ? -9.175 7.764 -7.012 1.00 80.44 95 LEU A C 1
ATOM 709 O O . LEU A 1 95 ? -9.878 7.837 -6.014 1.00 80.44 95 LEU A O 1
ATOM 713 N N . TYR A 1 96 ? -9.537 7.128 -8.123 1.00 79.50 96 TYR A N 1
ATOM 714 C CA . TYR A 1 96 ? -10.755 6.330 -8.260 1.00 79.50 96 TYR A CA 1
ATOM 715 C C . TYR A 1 96 ? -10.395 4.906 -8.681 1.00 79.50 96 TYR A C 1
ATOM 717 O O . TYR A 1 96 ? -9.394 4.699 -9.382 1.00 79.50 96 TYR A O 1
ATOM 725 N N . GLY A 1 97 ? -11.242 3.939 -8.355 1.00 82.69 97 GLY A N 1
ATOM 726 C CA . GLY A 1 97 ? -11.031 2.519 -8.628 1.00 82.69 97 GLY A CA 1
ATOM 727 C C . GLY A 1 97 ? -9.856 1.939 -7.841 1.00 82.69 97 GLY A C 1
ATOM 728 O O . GLY A 1 97 ? -9.045 1.218 -8.424 1.00 82.69 97 GLY A O 1
ATOM 729 N N . THR A 1 98 ? -9.723 2.334 -6.581 1.00 89.44 98 THR A N 1
ATOM 730 C CA . THR A 1 98 ? -8.708 1.877 -5.630 1.00 89.44 98 THR A CA 1
ATOM 731 C C . THR A 1 98 ? -9.168 0.618 -4.888 1.00 89.44 98 THR A C 1
ATOM 733 O O . THR A 1 98 ? -10.240 0.075 -5.165 1.00 89.44 98 THR A O 1
ATOM 736 N N . GLN A 1 99 ? -8.347 0.107 -3.962 1.00 92.94 99 GLN A N 1
ATOM 737 C CA . GLN A 1 99 ? -8.802 -0.958 -3.063 1.00 92.94 99 GLN A CA 1
ATOM 738 C C . GLN A 1 99 ? -9.841 -0.444 -2.063 1.00 92.94 99 GLN A C 1
ATOM 740 O O . GLN A 1 99 ? -10.746 -1.196 -1.709 1.00 92.94 99 GLN A O 1
ATOM 745 N N . ASP A 1 100 ? -9.753 0.820 -1.647 1.00 94.88 100 ASP A N 1
ATOM 746 C CA . ASP A 1 100 ? -10.731 1.404 -0.731 1.00 94.88 100 ASP A CA 1
ATOM 747 C C . ASP A 1 100 ? -12.132 1.472 -1.365 1.00 94.88 100 ASP A C 1
ATOM 749 O O . ASP A 1 100 ? -13.116 1.144 -0.713 1.00 94.88 100 ASP A O 1
ATOM 753 N N . ASP A 1 101 ? -12.238 1.733 -2.678 1.00 94.00 101 ASP A N 1
ATOM 754 C CA . ASP A 1 101 ? -13.523 1.661 -3.401 1.00 94.00 101 ASP A CA 1
ATOM 755 C C . ASP A 1 101 ? -14.200 0.281 -3.273 1.00 94.00 101 ASP A C 1
ATOM 757 O O . ASP A 1 101 ? -15.428 0.180 -3.195 1.00 94.00 101 ASP A O 1
ATOM 761 N N . PHE A 1 102 ? -13.413 -0.802 -3.267 1.00 95.12 102 PHE A N 1
ATOM 762 C CA . PHE A 1 102 ? -13.940 -2.155 -3.079 1.00 95.12 102 PHE A CA 1
ATOM 763 C C . PHE A 1 102 ? -14.459 -2.356 -1.652 1.00 95.12 102 PHE A C 1
ATOM 765 O O . PHE A 1 102 ? -15.559 -2.883 -1.465 1.00 95.12 102 PHE A O 1
ATOM 772 N N . TRP A 1 103 ? -13.689 -1.925 -0.652 1.00 96.81 103 TRP A N 1
ATOM 773 C CA . TRP A 1 103 ? -14.054 -2.099 0.750 1.00 96.81 103 TRP A CA 1
ATOM 774 C C . TRP A 1 103 ? -15.220 -1.210 1.167 1.00 96.81 103 TRP A C 1
ATOM 776 O O . TRP A 1 103 ? -16.122 -1.706 1.839 1.00 96.81 103 TRP A O 1
ATOM 786 N N . GLU A 1 104 ? -15.276 0.036 0.702 1.00 95.88 104 GLU A N 1
ATOM 787 C CA . GLU A 1 104 ? -16.427 0.914 0.913 1.00 95.88 104 GLU A CA 1
ATOM 788 C C . GLU A 1 104 ? -17.700 0.292 0.324 1.00 95.88 104 GLU A C 1
ATOM 790 O O . GLU A 1 104 ? -18.719 0.202 1.006 1.00 95.88 104 GLU A O 1
ATOM 795 N N . GLY A 1 105 ? -17.639 -0.244 -0.900 1.00 95.31 105 GLY A N 1
ATOM 796 C CA . GLY A 1 105 ? -18.785 -0.926 -1.508 1.00 95.31 105 GLY A CA 1
ATOM 797 C C . GLY A 1 105 ? -19.233 -2.184 -0.751 1.00 95.31 105 GLY A C 1
ATOM 798 O O . GLY A 1 105 ? -20.429 -2.462 -0.669 1.00 95.31 105 GLY A O 1
ATOM 799 N N . ALA A 1 106 ? -18.291 -2.951 -0.197 1.00 96.12 106 ALA A N 1
ATOM 800 C CA . ALA A 1 106 ? -18.583 -4.201 0.506 1.00 96.12 106 ALA A CA 1
ATOM 801 C C . ALA A 1 106 ? -19.023 -3.999 1.968 1.00 96.12 106 ALA A C 1
ATOM 803 O O . ALA A 1 106 ? -19.809 -4.788 2.503 1.00 96.12 106 ALA A O 1
ATOM 804 N N . LEU A 1 107 ? -18.493 -2.978 2.641 1.00 97.44 107 LEU A N 1
ATOM 805 C CA . LEU A 1 107 ? -18.566 -2.842 4.095 1.00 97.44 107 LEU A CA 1
ATOM 806 C C . LEU A 1 107 ? -19.152 -1.509 4.565 1.00 97.44 107 LEU A C 1
ATOM 808 O O . LEU A 1 107 ? -19.702 -1.482 5.669 1.00 97.44 107 LEU A O 1
ATOM 812 N N . GLY A 1 108 ? -19.075 -0.450 3.757 1.00 96.12 108 GLY A N 1
ATOM 813 C CA . GLY A 1 108 ? -19.468 0.905 4.139 1.00 96.12 108 GLY A CA 1
ATOM 814 C C . GLY A 1 108 ? -18.745 1.374 5.402 1.00 96.12 108 GLY A C 1
ATOM 815 O O . GLY A 1 108 ? -17.567 1.092 5.615 1.00 96.12 108 GLY A O 1
ATOM 816 N N . ASP A 1 109 ? -19.477 1.999 6.318 1.00 95.44 109 ASP A N 1
ATOM 817 C CA . ASP A 1 109 ? -18.958 2.552 7.576 1.00 95.44 109 ASP A CA 1
ATOM 818 C C . ASP A 1 109 ? -18.299 1.537 8.535 1.00 95.44 109 ASP A C 1
ATOM 820 O O . ASP A 1 109 ? -17.572 1.934 9.451 1.00 95.44 109 ASP A O 1
ATOM 824 N N . ARG A 1 110 ? -18.493 0.231 8.315 1.00 96.56 110 ARG A N 1
ATOM 825 C CA . ARG A 1 110 ? -17.866 -0.847 9.099 1.00 96.56 110 ARG A CA 1
ATOM 826 C C . ARG A 1 110 ? -16.373 -1.003 8.833 1.00 96.56 110 ARG A C 1
ATOM 828 O O . ARG A 1 110 ? -15.690 -1.683 9.606 1.00 96.56 110 ARG A O 1
ATOM 835 N N . HIS A 1 111 ? -15.859 -0.417 7.754 1.00 97.44 111 HIS A N 1
ATOM 836 C CA . HIS A 1 111 ? -14.450 -0.519 7.410 1.00 97.44 111 HIS A CA 1
ATOM 837 C C . HIS A 1 111 ? -13.651 0.722 7.841 1.00 97.44 111 HIS A C 1
ATOM 839 O O . HIS A 1 111 ? -14.150 1.849 7.931 1.00 97.44 111 HIS A O 1
ATOM 845 N N . THR A 1 112 ? -12.375 0.506 8.146 1.00 97.94 112 THR A N 1
ATOM 846 C CA . THR A 1 112 ? -11.367 1.565 8.226 1.00 97.94 112 THR A CA 1
ATOM 847 C C . THR A 1 112 ? -10.195 1.168 7.351 1.00 97.94 112 THR A C 1
ATOM 849 O O . THR A 1 112 ? -9.565 0.140 7.604 1.00 97.94 112 THR A O 1
ATOM 852 N N . TYR A 1 113 ? -9.907 1.977 6.341 1.00 97.56 113 TYR A N 1
ATOM 853 C CA . TYR A 1 113 ? -8.832 1.732 5.396 1.00 97.56 113 TYR A CA 1
ATOM 854 C C . TYR A 1 113 ? -7.655 2.674 5.634 1.00 97.56 113 TYR A C 1
ATOM 856 O O . TYR A 1 113 ? -7.827 3.880 5.823 1.00 97.56 113 TYR A O 1
ATOM 864 N N . ILE A 1 114 ? -6.446 2.117 5.588 1.00 97.56 114 ILE A N 1
ATOM 865 C CA . ILE A 1 114 ? -5.220 2.884 5.400 1.00 97.56 114 ILE A CA 1
ATOM 866 C C . ILE A 1 114 ? -4.360 2.227 4.324 1.00 97.56 114 ILE A C 1
ATOM 868 O O . ILE A 1 114 ? -4.169 1.012 4.310 1.00 97.56 114 ILE A O 1
ATOM 872 N N . CYS A 1 115 ? -3.792 3.056 3.459 1.00 96.81 115 CYS A N 1
ATOM 873 C CA . CYS A 1 115 ? -2.612 2.724 2.685 1.00 96.81 115 CYS A CA 1
ATOM 874 C C . CYS A 1 115 ? -1.379 3.028 3.547 1.00 96.81 115 CYS A C 1
ATOM 876 O O . CYS A 1 115 ? -1.214 4.140 4.050 1.00 96.81 115 CYS A O 1
ATOM 878 N N . LEU A 1 116 ? -0.528 2.029 3.757 1.00 97.81 116 LEU A N 1
ATOM 879 C CA . LEU A 1 116 ? 0.754 2.145 4.433 1.00 97.81 116 LEU A CA 1
ATOM 880 C C . LEU A 1 116 ? 1.860 2.230 3.378 1.00 97.81 116 LEU A C 1
ATOM 882 O O . LEU A 1 116 ? 2.309 1.220 2.836 1.00 97.81 116 LEU A O 1
ATOM 886 N N . GLU A 1 117 ? 2.285 3.457 3.098 1.00 97.06 117 GLU A N 1
ATOM 887 C CA . GLU A 1 117 ? 3.126 3.810 1.958 1.00 97.06 117 GLU A CA 1
ATOM 888 C C . GLU A 1 117 ? 4.577 4.079 2.384 1.00 97.06 117 GLU A C 1
ATOM 890 O O . GLU A 1 117 ? 4.877 4.962 3.199 1.00 97.06 117 GLU A O 1
ATOM 895 N N . TYR A 1 118 ? 5.510 3.312 1.818 1.00 97.94 118 TYR A N 1
ATOM 896 C CA . TYR A 1 118 ? 6.935 3.407 2.121 1.00 97.94 118 TYR A CA 1
ATOM 897 C C . TYR A 1 118 ? 7.722 4.049 0.983 1.00 97.94 118 TYR A C 1
ATOM 899 O O . TYR A 1 118 ? 7.991 3.423 -0.044 1.00 97.94 118 TYR A O 1
ATOM 907 N N . GLY A 1 119 ? 8.221 5.263 1.215 1.00 97.19 119 GLY A N 1
ATOM 908 C CA . GLY A 1 119 ? 9.078 5.948 0.253 1.00 97.19 119 GLY A CA 1
ATOM 909 C C . GLY A 1 119 ? 10.353 5.175 -0.073 1.00 97.19 119 GLY A C 1
ATOM 910 O O . GLY A 1 119 ? 10.929 4.501 0.791 1.00 97.19 119 GLY A O 1
ATOM 911 N N . THR A 1 120 ? 10.818 5.290 -1.318 1.00 96.94 120 THR A N 1
ATOM 912 C CA . THR A 1 120 ? 12.038 4.616 -1.792 1.00 96.94 120 THR A CA 1
ATOM 913 C C . THR A 1 120 ? 13.011 5.579 -2.473 1.00 96.94 120 THR A C 1
ATOM 915 O O . THR A 1 120 ? 14.024 5.953 -1.897 1.00 96.94 120 THR A O 1
ATOM 918 N N . TYR A 1 121 ? 12.736 6.015 -3.696 1.00 95.06 121 TYR A N 1
ATOM 919 C CA . TYR A 1 121 ? 13.598 6.918 -4.455 1.00 95.06 121 TYR A CA 1
ATOM 920 C C . TYR A 1 121 ? 12.818 8.150 -4.892 1.00 95.06 121 TYR A C 1
ATOM 922 O O . TYR A 1 121 ? 11.600 8.225 -4.744 1.00 95.06 121 TYR A O 1
ATOM 930 N N . SER A 1 122 ? 13.528 9.135 -5.444 1.00 93.44 122 SER A N 1
ATOM 931 C CA . SER A 1 122 ? 12.880 10.359 -5.902 1.00 93.44 122 SER A CA 1
ATOM 932 C C . SER A 1 122 ? 11.844 10.069 -7.003 1.00 93.44 122 SER A C 1
ATOM 934 O O . SER A 1 122 ? 12.007 9.114 -7.779 1.00 93.44 122 SER A O 1
ATOM 936 N N . PRO A 1 123 ? 10.797 10.904 -7.133 1.00 90.44 123 PRO A N 1
ATOM 937 C CA . PRO A 1 123 ? 9.781 10.741 -8.170 1.00 90.44 123 PRO A CA 1
ATOM 938 C C . PRO A 1 123 ? 10.357 10.617 -9.587 1.00 90.44 123 PRO A C 1
ATOM 940 O O . PRO A 1 123 ? 9.799 9.898 -10.415 1.00 90.44 123 PRO A O 1
ATOM 943 N N . GLU A 1 124 ? 11.483 11.274 -9.872 1.00 93.50 124 GLU A N 1
ATOM 944 C CA . GLU A 1 124 ? 12.176 11.222 -11.162 1.00 93.50 124 GLU A CA 1
ATOM 945 C C . GLU A 1 124 ? 12.747 9.830 -11.449 1.00 93.50 124 GLU A C 1
ATOM 947 O O . GLU A 1 124 ? 12.549 9.305 -12.547 1.00 93.50 124 GLU A O 1
ATOM 952 N N . VAL A 1 125 ? 13.406 9.210 -10.463 1.00 93.31 125 VAL A N 1
ATOM 953 C CA . VAL A 1 125 ? 13.969 7.853 -10.577 1.00 93.31 125 VAL A CA 1
ATOM 954 C C . VAL A 1 125 ? 12.855 6.835 -10.809 1.00 93.31 125 VAL A C 1
ATOM 956 O O . VAL A 1 125 ? 12.945 5.991 -11.705 1.00 93.31 125 VAL A O 1
ATOM 959 N N . LEU A 1 126 ? 11.768 6.954 -10.046 1.00 93.06 126 LEU A N 1
ATOM 960 C CA . LEU A 1 126 ? 10.597 6.088 -10.166 1.00 93.06 126 LEU A CA 1
ATOM 961 C C . LEU A 1 126 ? 9.908 6.248 -11.529 1.00 93.06 126 LEU A C 1
ATOM 963 O O . LEU A 1 126 ? 9.554 5.262 -12.178 1.00 93.06 126 LEU A O 1
ATOM 967 N N . ALA A 1 127 ? 9.749 7.490 -11.994 1.00 91.56 127 ALA A N 1
ATOM 968 C CA . ALA A 1 127 ? 9.145 7.789 -13.287 1.00 91.56 127 ALA A CA 1
ATOM 969 C C . ALA A 1 127 ? 10.010 7.325 -14.467 1.00 91.56 127 ALA A C 1
ATOM 971 O O . ALA A 1 127 ? 9.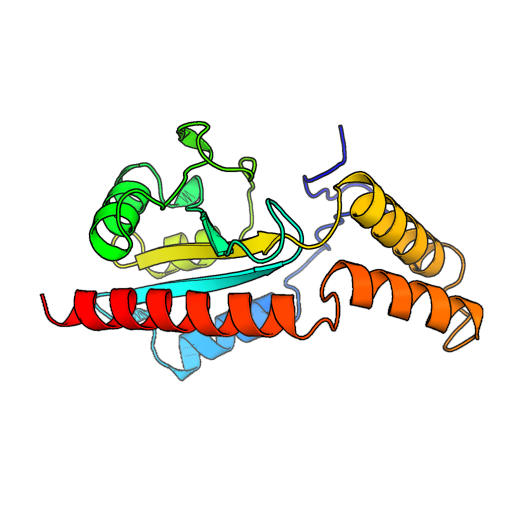470 6.952 -15.507 1.00 91.56 127 ALA A O 1
ATOM 972 N N . GLU A 1 128 ? 11.337 7.365 -14.348 1.00 93.38 128 GLU A N 1
ATOM 973 C CA . GLU A 1 128 ? 12.246 6.818 -15.358 1.00 93.38 128 GLU A CA 1
ATOM 974 C C . GLU A 1 128 ? 12.157 5.289 -15.426 1.00 93.38 128 GLU A C 1
ATOM 976 O O . GLU A 1 128 ? 12.036 4.739 -16.519 1.00 93.38 128 GLU A O 1
ATOM 981 N N . GLY A 1 129 ? 12.146 4.608 -14.274 1.00 93.06 129 GLY A N 1
ATOM 982 C CA . GLY A 1 129 ? 11.972 3.153 -14.206 1.00 93.06 129 GLY A CA 1
ATOM 983 C C . GLY A 1 129 ? 10.690 2.693 -14.903 1.00 93.06 129 GLY A C 1
ATOM 984 O O . GLY A 1 129 ? 10.754 1.901 -15.842 1.00 93.06 129 GLY A O 1
ATOM 985 N N . ARG A 1 130 ? 9.543 3.286 -14.536 1.00 92.00 130 ARG A N 1
ATOM 986 C CA . ARG A 1 130 ? 8.246 2.984 -15.171 1.00 92.00 130 ARG A CA 1
ATOM 987 C C . ARG A 1 130 ? 8.245 3.235 -16.677 1.00 92.00 130 ARG A C 1
ATOM 989 O O . ARG A 1 130 ? 7.704 2.435 -17.429 1.00 92.00 130 ARG A O 1
ATOM 996 N N . ARG A 1 131 ? 8.860 4.328 -17.144 1.00 92.81 131 ARG A N 1
ATOM 997 C CA . ARG A 1 131 ? 8.945 4.621 -18.586 1.00 92.81 131 ARG A CA 1
ATOM 998 C C . ARG A 1 131 ? 9.760 3.570 -19.338 1.00 92.81 131 ARG A C 1
ATOM 1000 O O . ARG A 1 131 ? 9.344 3.157 -20.417 1.00 92.81 131 ARG A O 1
ATOM 1007 N N . LYS A 1 132 ? 10.888 3.119 -18.779 1.00 93.56 132 LYS A N 1
ATOM 1008 C CA . LYS A 1 132 ? 11.712 2.059 -19.385 1.00 93.56 132 LYS A CA 1
ATOM 1009 C C . LYS A 1 132 ? 10.986 0.722 -19.426 1.00 93.56 132 LYS A C 1
ATOM 1011 O O . LYS A 1 132 ? 11.042 0.040 -20.445 1.00 93.56 132 LYS A O 1
ATOM 1016 N N . GLU A 1 133 ? 10.312 0.358 -18.340 1.00 92.06 133 GLU A N 1
ATOM 1017 C CA . GLU A 1 133 ? 9.522 -0.869 -18.289 1.00 92.06 133 GLU A CA 1
ATOM 1018 C C . GLU A 1 133 ? 8.364 -0.829 -19.296 1.00 92.06 133 GLU A C 1
ATOM 1020 O O . GLU A 1 133 ? 8.213 -1.760 -20.085 1.00 92.06 133 GLU A O 1
ATOM 1025 N N . GLN A 1 134 ? 7.615 0.278 -19.356 1.00 91.56 134 GLN A N 1
ATOM 1026 C CA . GLN A 1 134 ? 6.540 0.438 -20.335 1.00 91.56 134 GLN A CA 1
ATOM 1027 C C . GLN A 1 134 ? 7.063 0.350 -21.769 1.00 91.56 134 GLN A C 1
ATOM 1029 O O . GLN A 1 134 ? 6.470 -0.324 -22.608 1.00 91.56 134 GLN A O 1
ATOM 1034 N N . TRP A 1 135 ? 8.186 1.010 -22.064 1.00 92.69 135 TRP A N 1
ATOM 1035 C CA . TRP A 1 135 ? 8.803 0.935 -23.386 1.00 92.69 135 TRP A CA 1
ATOM 1036 C C . TRP A 1 135 ? 9.165 -0.506 -23.756 1.00 92.69 135 TRP A C 1
ATOM 1038 O O . TRP A 1 135 ? 8.921 -0.925 -24.887 1.00 92.69 135 TRP A O 1
ATOM 1048 N N . LEU A 1 136 ? 9.702 -1.274 -22.803 1.00 92.56 136 LEU A N 1
ATOM 1049 C CA . LEU A 1 136 ? 10.011 -2.685 -23.005 1.00 92.56 136 LEU A CA 1
ATOM 1050 C C . LEU A 1 136 ? 8.737 -3.489 -23.311 1.00 92.56 136 LEU A C 1
ATOM 1052 O O . LEU A 1 136 ? 8.719 -4.253 -24.272 1.00 92.56 136 LEU A O 1
ATOM 1056 N N . PHE A 1 137 ? 7.669 -3.279 -22.539 1.00 88.88 137 PHE A N 1
ATOM 1057 C CA . PHE A 1 137 ? 6.383 -3.948 -22.739 1.00 88.88 137 PHE A CA 1
ATOM 1058 C C . PHE A 1 137 ? 5.778 -3.658 -24.122 1.00 88.88 137 PHE A C 1
ATOM 1060 O O . PHE A 1 137 ? 5.357 -4.580 -24.816 1.00 88.88 137 PHE A O 1
ATOM 1067 N N . VAL A 1 138 ? 5.774 -2.390 -24.544 1.00 90.12 138 VAL A N 1
ATOM 1068 C CA . VAL A 1 138 ? 5.131 -1.956 -25.795 1.00 90.12 138 VAL A CA 1
ATOM 1069 C C . VAL A 1 138 ? 5.971 -2.290 -27.025 1.00 90.12 138 VAL A C 1
ATOM 1071 O O . VAL A 1 138 ? 5.442 -2.751 -28.033 1.00 90.12 138 VAL A O 1
ATOM 1074 N N . HIS A 1 139 ? 7.279 -2.032 -26.979 1.00 90.00 139 HIS A N 1
ATOM 1075 C CA . HIS A 1 139 ? 8.120 -2.062 -28.178 1.00 90.00 139 HIS A CA 1
ATOM 1076 C C . HIS A 1 139 ? 8.991 -3.307 -28.295 1.00 90.00 139 HIS A C 1
ATOM 1078 O O . HIS A 1 139 ? 9.497 -3.576 -29.385 1.00 90.00 139 HIS A O 1
ATOM 1084 N N . ARG A 1 140 ? 9.190 -4.053 -27.203 1.00 89.69 140 ARG A N 1
ATOM 1085 C CA . ARG A 1 140 ? 10.070 -5.228 -27.144 1.00 89.69 140 ARG A CA 1
ATOM 1086 C C . ARG A 1 140 ? 9.385 -6.488 -26.578 1.00 89.69 140 ARG A C 1
ATOM 1088 O O . ARG A 1 140 ? 10.026 -7.220 -25.822 1.00 89.69 140 ARG A O 1
ATOM 1095 N N . PRO A 1 141 ? 8.125 -6.806 -26.936 1.00 84.50 141 PRO A N 1
ATOM 1096 C CA . PRO A 1 141 ? 7.427 -7.968 -26.374 1.00 84.50 141 PRO A CA 1
ATOM 1097 C C . PRO A 1 141 ? 8.127 -9.306 -26.677 1.00 84.50 141 PRO A C 1
ATOM 1099 O O . PRO A 1 141 ? 8.022 -10.250 -25.897 1.00 84.50 141 PRO A O 1
ATOM 1102 N N . GLN A 1 142 ? 8.878 -9.389 -27.778 1.00 88.44 142 GLN A N 1
ATOM 1103 C CA . GLN A 1 142 ? 9.643 -10.571 -28.181 1.00 88.44 142 GLN A CA 1
ATOM 1104 C C . GLN A 1 142 ? 10.985 -10.738 -27.453 1.00 88.44 142 GLN A C 1
ATOM 1106 O O . GLN A 1 142 ? 11.571 -11.816 -27.513 1.00 88.44 142 GLN A O 1
ATOM 1111 N N . ASP A 1 143 ? 11.486 -9.702 -26.768 1.00 85.25 143 ASP A N 1
ATOM 1112 C CA . ASP A 1 143 ? 12.838 -9.702 -26.184 1.00 85.25 143 ASP A CA 1
ATOM 1113 C C . ASP A 1 143 ? 12.925 -10.562 -24.900 1.00 85.25 143 ASP A C 1
ATOM 1115 O O . ASP A 1 143 ? 13.986 -10.640 -24.278 1.00 85.25 143 ASP A O 1
ATOM 1119 N N . GLY A 1 144 ? 11.832 -11.237 -24.513 1.00 84.31 144 GLY A N 1
ATOM 1120 C CA . GLY A 1 144 ? 11.812 -12.325 -23.532 1.00 84.31 144 GLY A CA 1
ATOM 1121 C C . GLY A 1 144 ? 12.586 -12.008 -22.251 1.00 84.31 144 GLY A C 1
ATOM 1122 O O . GLY A 1 144 ? 12.279 -11.036 -21.562 1.00 84.31 144 GLY A O 1
ATOM 1123 N N . ASP A 1 145 ? 13.598 -12.825 -21.947 1.00 88.94 145 ASP A N 1
ATOM 1124 C CA . ASP A 1 145 ? 14.516 -12.653 -20.808 1.00 88.94 145 ASP A CA 1
ATOM 1125 C C . ASP A 1 145 ? 15.920 -12.178 -21.237 1.00 88.94 145 ASP A C 1
ATOM 1127 O O . ASP A 1 145 ? 16.944 -12.600 -20.698 1.00 88.94 145 ASP A O 1
ATOM 1131 N N . SER A 1 146 ? 15.990 -11.308 -22.250 1.00 94.38 146 SER A N 1
ATOM 1132 C CA . SER A 1 146 ? 17.258 -10.705 -22.675 1.00 94.38 146 SER A CA 1
ATOM 1133 C C . SER A 1 146 ? 17.976 -9.987 -21.522 1.00 94.38 146 SER A C 1
ATOM 1135 O O . SER A 1 146 ? 17.367 -9.566 -20.533 1.00 94.38 146 SER A O 1
ATOM 1137 N N . GLU A 1 147 ? 19.287 -9.781 -21.667 1.00 95.06 147 GLU A N 1
ATOM 1138 C CA . GLU A 1 147 ? 20.082 -9.033 -20.685 1.00 95.06 147 GLU A CA 1
ATOM 1139 C C . GLU A 1 147 ? 19.510 -7.629 -20.430 1.00 95.06 147 GLU A C 1
ATOM 1141 O O . GLU A 1 147 ? 19.397 -7.206 -19.278 1.00 95.06 147 GLU A O 1
ATOM 1146 N N . LEU A 1 148 ? 19.063 -6.942 -21.488 1.00 93.44 148 LEU A N 1
ATOM 1147 C CA . LEU A 1 148 ? 18.418 -5.634 -21.391 1.00 93.44 148 LEU A CA 1
ATOM 1148 C C . LEU A 1 148 ? 17.092 -5.709 -20.621 1.00 93.44 148 LEU A C 1
ATOM 1150 O O . LEU A 1 148 ? 16.869 -4.906 -19.712 1.00 93.44 148 LEU A O 1
ATOM 1154 N N .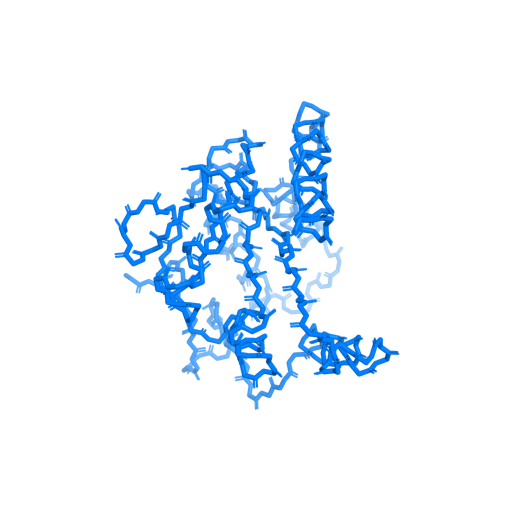 THR A 1 149 ? 16.233 -6.683 -20.946 1.00 94.31 149 THR A N 1
ATOM 1155 C CA . THR A 1 149 ? 14.964 -6.920 -20.239 1.00 94.31 149 THR A CA 1
ATOM 1156 C C . THR A 1 149 ? 15.210 -7.125 -18.747 1.00 94.31 149 THR A C 1
ATOM 1158 O O . THR A 1 149 ? 14.587 -6.464 -17.912 1.00 94.31 149 THR A O 1
ATOM 1161 N N . ARG A 1 150 ? 16.157 -8.001 -18.396 1.00 95.12 150 ARG A N 1
ATOM 1162 C CA . ARG A 1 150 ? 16.537 -8.265 -17.005 1.00 95.12 150 ARG A CA 1
ATOM 1163 C C . ARG A 1 150 ? 17.069 -7.022 -16.313 1.00 95.12 150 ARG A C 1
ATOM 1165 O O . ARG A 1 150 ? 16.675 -6.756 -15.182 1.00 95.12 150 ARG A O 1
ATOM 1172 N N . ALA A 1 151 ? 17.936 -6.254 -16.969 1.00 95.00 151 ALA A N 1
ATOM 1173 C CA . ALA A 1 151 ? 18.487 -5.028 -16.403 1.00 95.00 151 ALA A CA 1
ATOM 1174 C C . ALA A 1 151 ? 17.382 -4.007 -16.080 1.00 95.00 151 ALA A C 1
ATOM 1176 O O . ALA A 1 151 ? 17.353 -3.471 -14.972 1.00 95.00 151 ALA A O 1
ATOM 1177 N N . ILE A 1 152 ? 16.435 -3.788 -17.000 1.00 95.00 152 ILE A N 1
ATOM 1178 C CA . ILE A 1 152 ? 15.306 -2.864 -16.800 1.00 95.00 152 ILE A CA 1
ATOM 1179 C C . ILE A 1 152 ? 14.370 -3.356 -15.690 1.00 95.00 152 ILE A C 1
ATOM 1181 O O . ILE A 1 152 ? 14.019 -2.578 -14.799 1.00 95.00 152 ILE A O 1
ATOM 1185 N N . ARG A 1 153 ? 13.987 -4.640 -15.702 1.00 92.81 153 ARG A N 1
ATOM 1186 C CA . ARG A 1 153 ? 13.108 -5.226 -14.675 1.00 92.81 153 ARG A CA 1
ATOM 1187 C C . ARG A 1 153 ? 13.752 -5.196 -13.292 1.00 92.81 153 ARG A C 1
ATOM 1189 O O . ARG A 1 153 ? 13.099 -4.810 -12.328 1.00 92.81 153 ARG A O 1
ATOM 1196 N N . ASN A 1 154 ? 15.039 -5.528 -13.194 1.00 94.19 154 ASN A N 1
ATOM 1197 C CA . ASN A 1 154 ? 15.774 -5.473 -11.931 1.00 94.19 154 ASN A CA 1
ATOM 1198 C C . ASN A 1 154 ? 15.905 -4.041 -11.413 1.00 94.19 154 ASN A C 1
ATOM 1200 O O . ASN A 1 154 ? 15.689 -3.810 -10.228 1.00 94.19 154 ASN A O 1
ATOM 1204 N N . ALA A 1 155 ? 16.209 -3.072 -12.282 1.00 93.75 155 ALA A N 1
ATOM 1205 C CA . ALA A 1 155 ? 16.264 -1.668 -11.887 1.00 93.75 155 ALA A CA 1
ATOM 1206 C C . ALA A 1 155 ? 14.899 -1.170 -11.384 1.00 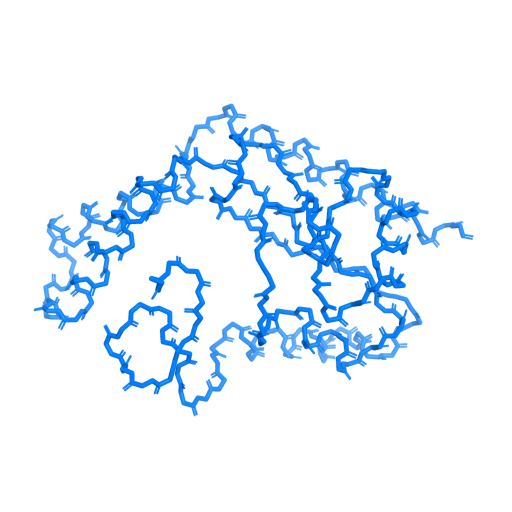93.75 155 ALA A C 1
ATOM 1208 O O . ALA A 1 155 ? 14.822 -0.560 -10.323 1.00 93.75 155 ALA A O 1
ATOM 1209 N N . THR A 1 156 ? 13.816 -1.489 -12.096 1.00 92.88 156 THR A N 1
ATOM 1210 C CA . THR A 1 156 ? 12.450 -1.096 -11.709 1.00 92.88 156 THR A CA 1
ATOM 1211 C C . THR A 1 156 ? 12.029 -1.757 -10.396 1.00 92.88 156 THR A C 1
ATOM 1213 O O . THR A 1 156 ? 11.538 -1.081 -9.497 1.00 92.88 156 THR A O 1
ATOM 1216 N N . LYS A 1 157 ? 12.321 -3.051 -10.221 1.00 92.94 157 LYS A N 1
ATOM 1217 C CA . LYS A 1 157 ? 12.093 -3.762 -8.957 1.00 92.94 157 LYS A CA 1
ATOM 1218 C C . LYS A 1 157 ? 12.874 -3.138 -7.804 1.00 92.94 157 LYS A C 1
ATOM 1220 O O . LYS A 1 157 ? 12.307 -2.933 -6.738 1.00 92.94 157 LYS A O 1
ATOM 1225 N N . ASN A 1 158 ? 14.151 -2.818 -8.007 1.00 94.06 158 ASN A N 1
ATOM 1226 C CA . ASN A 1 158 ? 14.975 -2.191 -6.976 1.00 94.06 158 ASN A CA 1
ATOM 1227 C C . ASN A 1 158 ? 14.481 -0.782 -6.635 1.00 94.06 158 ASN A C 1
ATOM 1229 O O . ASN A 1 158 ? 14.552 -0.380 -5.482 1.00 94.06 158 ASN A O 1
ATOM 1233 N N . ASN A 1 159 ? 13.917 -0.057 -7.600 1.00 94.25 159 ASN A N 1
ATOM 1234 C CA . ASN A 1 159 ? 13.305 1.244 -7.355 1.00 94.25 159 ASN A CA 1
ATOM 1235 C C . ASN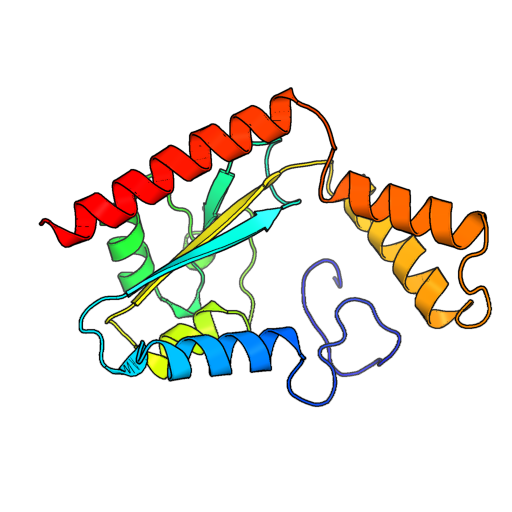 A 1 159 ? 12.077 1.154 -6.431 1.00 94.25 159 ASN A C 1
ATOM 1237 O O . ASN A 1 159 ? 11.894 2.025 -5.588 1.00 94.25 159 ASN A O 1
ATOM 1241 N N . SER A 1 160 ? 11.254 0.110 -6.545 1.00 91.31 160 SER A N 1
ATOM 1242 C CA . SER A 1 160 ? 10.102 -0.112 -5.650 1.00 91.31 160 SER A CA 1
ATOM 1243 C C . SER A 1 160 ? 10.465 -0.880 -4.375 1.00 91.31 160 SER A C 1
ATOM 1245 O O . SER A 1 160 ? 9.738 -0.835 -3.389 1.00 91.31 160 SER A O 1
ATOM 1247 N N . TYR A 1 161 ? 11.597 -1.577 -4.366 1.00 94.81 161 TYR A N 1
ATOM 1248 C CA . TYR A 1 161 ? 12.099 -2.336 -3.228 1.00 94.81 161 TYR A CA 1
ATOM 1249 C C . TYR A 1 161 ? 13.633 -2.223 -3.173 1.00 94.81 161 TYR A C 1
ATOM 1251 O O . TYR A 1 161 ? 14.321 -3.076 -3.741 1.00 94.81 161 TYR A O 1
ATOM 1259 N N . PRO A 1 162 ? 14.189 -1.208 -2.473 1.00 93.56 162 PRO A N 1
ATOM 1260 C CA . PRO A 1 162 ? 15.616 -0.848 -2.501 1.00 93.56 162 PRO A CA 1
ATOM 1261 C C . PRO A 1 162 ? 16.618 -1.949 -2.124 1.00 93.56 162 PRO A C 1
ATOM 1263 O O . PRO A 1 162 ? 17.820 -1.736 -2.236 1.00 93.56 162 PRO A O 1
ATOM 1266 N N . GLN A 1 163 ? 16.170 -3.115 -1.641 1.00 93.19 163 GLN A N 1
ATOM 1267 C CA . GLN A 1 163 ? 16.996 -4.220 -1.125 1.00 93.19 163 GLN A CA 1
ATOM 1268 C C . GLN A 1 163 ? 17.940 -3.855 0.029 1.00 93.19 163 GLN A C 1
ATOM 1270 O O . GLN A 1 163 ? 18.687 -4.715 0.495 1.00 93.19 163 GLN A O 1
ATOM 1275 N N . ARG A 1 164 ? 17.887 -2.625 0.540 1.00 96.69 164 ARG A N 1
ATOM 1276 C CA . ARG A 1 164 ? 18.742 -2.164 1.630 1.00 96.69 164 ARG A CA 1
ATOM 1277 C C . ARG A 1 164 ? 18.192 -2.604 2.981 1.00 96.69 164 ARG A C 1
ATOM 1279 O O . ARG A 1 164 ? 16.986 -2.558 3.210 1.00 96.69 164 ARG A O 1
ATOM 1286 N N . MET A 1 165 ? 19.090 -3.044 3.860 1.00 98.06 165 MET A N 1
ATOM 1287 C CA . MET A 1 165 ? 18.712 -3.530 5.189 1.00 98.06 165 MET A CA 1
ATOM 1288 C C . MET A 1 165 ? 18.093 -2.430 6.048 1.00 98.06 165 MET A C 1
ATOM 1290 O O . MET A 1 165 ? 17.071 -2.684 6.672 1.00 98.06 165 MET A O 1
ATOM 1294 N N . ASP A 1 166 ? 18.630 -1.207 5.981 1.00 98.00 166 ASP A N 1
ATOM 1295 C CA . ASP A 1 166 ? 18.083 -0.041 6.686 1.00 98.00 166 ASP A CA 1
ATOM 1296 C C . ASP A 1 166 ? 16.590 0.181 6.378 1.00 98.00 166 ASP A C 1
ATOM 1298 O O . ASP A 1 166 ? 15.766 0.288 7.280 1.00 98.00 166 ASP A O 1
ATOM 1302 N N . TRP A 1 167 ? 16.208 0.146 5.103 1.00 98.19 167 TRP A N 1
ATOM 1303 C CA . TRP A 1 167 ? 14.821 0.290 4.671 1.00 98.19 167 TRP A CA 1
ATOM 1304 C C . TRP A 1 167 ? 13.943 -0.865 5.139 1.00 98.19 167 TRP A C 1
ATOM 1306 O O . TRP A 1 167 ? 12.834 -0.641 5.613 1.00 98.19 167 TRP A O 1
ATOM 1316 N N . LYS A 1 168 ? 14.434 -2.107 5.036 1.00 98.12 168 LYS A N 1
ATOM 1317 C CA . LYS A 1 168 ? 13.689 -3.296 5.479 1.00 98.12 168 LYS A CA 1
ATOM 1318 C C . LYS A 1 168 ? 13.417 -3.261 6.982 1.00 98.12 168 LYS A C 1
ATOM 1320 O O . LYS A 1 168 ? 12.327 -3.637 7.402 1.00 98.12 168 LYS A O 1
ATOM 1325 N N . GLU A 1 169 ? 14.377 -2.794 7.777 1.00 98.38 169 GLU A N 1
ATOM 1326 C CA . GLU A 1 169 ? 14.215 -2.605 9.222 1.00 98.38 169 GLU A CA 1
ATOM 1327 C C . GLU A 1 169 ? 13.161 -1.537 9.530 1.00 98.38 169 GLU A C 1
ATOM 1329 O O . GLU A 1 169 ? 12.274 -1.778 10.350 1.00 98.38 169 GLU A O 1
ATOM 1334 N N . MET A 1 170 ? 13.191 -0.400 8.824 1.00 98.38 170 MET A N 1
ATOM 1335 C CA . MET A 1 170 ? 12.172 0.648 8.962 1.00 98.38 170 MET A CA 1
ATOM 1336 C C . MET A 1 170 ? 10.771 0.133 8.609 1.00 98.38 170 MET A C 1
ATOM 1338 O O . MET A 1 170 ? 9.826 0.354 9.369 1.00 98.38 170 MET A O 1
ATOM 1342 N N . VAL A 1 171 ? 10.645 -0.611 7.502 1.00 98.19 171 VAL A N 1
ATOM 1343 C CA . VAL A 1 171 ? 9.387 -1.247 7.091 1.00 98.19 171 VAL A CA 1
ATOM 1344 C C . VAL A 1 171 ? 8.889 -2.191 8.174 1.00 98.19 171 VAL A C 1
ATOM 1346 O O . VAL A 1 171 ? 7.764 -2.028 8.642 1.00 98.19 171 VAL A O 1
ATOM 1349 N N . ALA A 1 172 ? 9.720 -3.136 8.621 1.00 98.31 172 ALA A N 1
ATOM 1350 C CA . ALA A 1 172 ? 9.334 -4.123 9.625 1.00 98.31 172 ALA A CA 1
ATOM 1351 C C . ALA A 1 172 ? 8.901 -3.465 10.944 1.00 98.31 172 ALA A C 1
ATOM 1353 O O . ALA A 1 172 ? 7.866 -3.827 11.508 1.00 98.31 172 ALA A O 1
ATOM 1354 N N . TRP A 1 173 ? 9.653 -2.464 11.412 1.00 98.44 173 TRP A N 1
ATOM 1355 C CA . TRP A 1 173 ? 9.341 -1.749 12.646 1.00 98.44 173 TRP A CA 1
ATOM 1356 C C . TRP A 1 173 ? 8.021 -0.983 12.546 1.00 98.44 173 TRP A C 1
ATOM 1358 O O . TRP A 1 173 ? 7.139 -1.136 13.394 1.00 98.44 173 TRP A O 1
ATOM 1368 N N . ARG A 1 174 ? 7.844 -0.195 11.480 1.00 97.94 174 ARG A N 1
ATOM 1369 C CA . ARG A 1 174 ? 6.622 0.588 11.274 1.00 97.94 174 ARG A CA 1
ATOM 1370 C C . ARG A 1 174 ? 5.402 -0.312 11.067 1.00 97.94 174 ARG A C 1
ATOM 1372 O O . ARG A 1 174 ? 4.366 -0.043 11.666 1.00 97.94 174 ARG A O 1
ATOM 1379 N N . SER A 1 175 ? 5.546 -1.406 10.318 1.00 98.12 175 SER A N 1
ATOM 1380 C CA . SER A 1 175 ? 4.493 -2.417 10.127 1.00 98.12 175 SER A CA 1
ATOM 1381 C C . SER A 1 175 ? 4.042 -2.996 11.465 1.00 98.12 175 SER A C 1
ATOM 1383 O O . SER A 1 175 ? 2.850 -3.090 11.746 1.00 98.12 175 SER A O 1
ATOM 1385 N N . HIS A 1 176 ? 5.001 -3.339 12.333 1.00 98.25 176 HIS A N 1
ATOM 1386 C CA . HIS A 1 176 ? 4.700 -3.871 13.657 1.00 98.25 176 HIS A CA 1
ATOM 1387 C C . HIS A 1 176 ? 3.911 -2.873 14.514 1.00 98.25 176 HIS A C 1
ATOM 1389 O O . HIS A 1 176 ? 2.937 -3.262 15.157 1.00 98.25 176 HIS A O 1
ATOM 1395 N N . MET A 1 177 ? 4.284 -1.588 14.495 1.00 97.81 177 MET A N 1
ATOM 1396 C CA . MET A 1 177 ? 3.534 -0.540 15.196 1.00 97.81 177 MET A CA 1
ATOM 1397 C C . MET A 1 177 ? 2.092 -0.434 14.685 1.00 97.81 177 MET A C 1
ATOM 1399 O O . MET A 1 177 ? 1.166 -0.433 15.491 1.00 97.81 177 MET A O 1
ATOM 1403 N N . VAL A 1 178 ? 1.904 -0.396 13.363 1.00 98.31 178 VAL A N 1
ATOM 1404 C CA . VAL A 1 178 ? 0.580 -0.268 12.729 1.00 98.31 178 VAL A CA 1
ATOM 1405 C C . VAL A 1 178 ? -0.301 -1.474 13.047 1.00 98.31 178 VAL A C 1
ATOM 1407 O O . VAL A 1 178 ? -1.445 -1.306 13.461 1.00 98.31 178 VAL A O 1
ATOM 1410 N N . HIS A 1 179 ? 0.232 -2.694 12.942 1.00 97.94 179 HIS A N 1
ATOM 1411 C CA . HIS A 1 179 ? -0.514 -3.901 13.300 1.00 97.94 179 HIS A CA 1
ATOM 1412 C C . HIS A 1 179 ? -0.924 -3.920 14.774 1.00 97.94 179 HIS A C 1
ATOM 1414 O O . HIS A 1 179 ? -2.038 -4.327 15.091 1.00 97.94 179 HIS A O 1
ATOM 1420 N N . ARG A 1 180 ? -0.057 -3.458 15.682 1.00 97.75 180 ARG A N 1
ATOM 1421 C CA . ARG A 1 180 ? -0.410 -3.353 17.102 1.00 97.75 180 ARG A CA 1
ATOM 1422 C C . ARG A 1 180 ? -1.543 -2.361 17.340 1.00 97.75 180 ARG A C 1
ATOM 1424 O O . ARG A 1 180 ? -2.503 -2.724 18.008 1.00 97.75 180 ARG A O 1
ATOM 1431 N N . GLN A 1 181 ? -1.463 -1.168 16.751 1.00 97.75 181 GLN A N 1
ATOM 1432 C CA . GLN A 1 181 ? -2.525 -0.159 16.839 1.00 97.75 181 GLN A CA 1
ATOM 1433 C C . GLN A 1 181 ? -3.861 -0.694 16.297 1.00 97.75 181 GLN A C 1
ATOM 1435 O O . GLN A 1 181 ? -4.895 -0.543 16.942 1.00 97.75 181 GLN A O 1
ATOM 1440 N N . ALA A 1 182 ? -3.833 -1.384 15.151 1.00 97.56 182 ALA A N 1
ATOM 1441 C CA . ALA A 1 182 ? -5.022 -2.000 14.566 1.00 97.56 182 ALA A CA 1
ATOM 1442 C C . ALA A 1 182 ? -5.639 -3.071 15.482 1.00 97.56 182 ALA A C 1
ATOM 1444 O O . ALA A 1 182 ? -6.850 -3.097 15.672 1.00 97.56 182 ALA A O 1
ATOM 1445 N N . LEU A 1 183 ? -4.819 -3.943 16.078 1.00 97.25 183 LEU A N 1
ATOM 1446 C CA . LEU A 1 183 ? -5.301 -4.981 16.994 1.00 97.25 183 LEU A CA 1
ATOM 1447 C C . LEU A 1 183 ? -5.871 -4.393 18.291 1.00 97.25 183 LEU A C 1
ATOM 1449 O O . LEU A 1 183 ? -6.916 -4.842 18.759 1.00 97.25 183 LEU A O 1
ATOM 1453 N N . GLU A 1 184 ? -5.213 -3.380 18.857 1.00 97.06 184 GLU A N 1
ATOM 1454 C CA . GLU A 1 184 ? -5.666 -2.690 20.070 1.00 97.06 184 GLU A CA 1
ATOM 1455 C C . GLU A 1 184 ? -7.042 -2.029 19.862 1.00 97.06 184 GLU A C 1
ATOM 1457 O O . GLU A 1 184 ? -7.888 -2.094 20.756 1.00 97.06 184 GLU A O 1
ATOM 1462 N N . ALA A 1 185 ? -7.332 -1.512 18.664 1.00 96.06 185 ALA A N 1
ATOM 1463 C CA . ALA A 1 185 ? -8.626 -0.908 18.330 1.00 96.06 185 ALA A CA 1
ATOM 1464 C C . ALA A 1 185 ? -9.827 -1.872 18.363 1.00 96.06 185 ALA A C 1
ATOM 1466 O O . ALA A 1 185 ? -10.969 -1.421 18.453 1.00 96.06 185 ALA A O 1
ATOM 1467 N N . PHE A 1 186 ? -9.605 -3.189 18.308 1.00 94.62 186 PHE A N 1
ATOM 1468 C CA . PHE A 1 186 ? -10.677 -4.176 18.491 1.00 94.62 186 PHE A CA 1
ATOM 1469 C C . PHE A 1 186 ? -10.958 -4.505 19.962 1.00 94.62 186 PHE A C 1
ATOM 1471 O O . PHE A 1 186 ? -11.943 -5.177 20.260 1.00 94.62 186 PHE A O 1
ATOM 1478 N N . THR A 1 187 ? -10.101 -4.060 20.884 1.00 89.50 187 THR A N 1
ATOM 1479 C CA . THR A 1 187 ? -10.249 -4.321 22.327 1.00 89.50 187 THR A CA 1
ATOM 1480 C C . THR A 1 187 ? -10.960 -3.196 23.081 1.00 89.50 187 THR A C 1
ATOM 1482 O O . THR A 1 187 ? -11.279 -3.358 24.259 1.00 89.50 187 THR A O 1
ATOM 1485 N N . THR A 1 188 ? -11.213 -2.078 22.397 1.00 65.19 188 THR A N 1
ATOM 1486 C CA . THR A 1 188 ? -11.850 -0.852 22.904 1.00 65.19 188 THR A CA 1
ATOM 1487 C C . THR A 1 188 ? -13.241 -0.653 22.323 1.00 65.19 188 THR A C 1
ATOM 1489 O O . THR A 1 188 ? -14.147 -0.289 23.101 1.00 65.19 188 THR A O 1
#

Foldseek 3Di:
DQQAAADCPDPLDPRDPDDDDDPVRVVVVVVCVVVVVLPDQAEEAEAEFEAFDDALQFQWEDACLLPVLLQVVCCVLQNPSYAYLVVVRDSDHHYPPDVVNVCCVRHNSRYRYIYGYHHADDSVQQSVLSVLQSCCVPPPVPCPPPPSNVVSVVSNVCSRPVPDPVSVVSNVVVVVSSVVSVVVVVVD

Radius of gyration: 18.02 Å; chains: 1; bounding box: 40×35×51 Å